Protein AF-A0A351G8I4-F1 (afdb_monomer)

Nearest PDB structures (foldseek):
  7aqh-assembly7_E  TM=7.205E-01  e=5.687E-02  Staphylococcus phage 2638A
  5udn-assembly2_A  TM=3.192E-01  e=1.970E-04  Streptococcus pyogenes MGAS5005
  5udm-assembly1_B  TM=2.626E-01  e=2.084E-04  Streptococcus pyogenes MGAS5005
  2kt8-assembly1_A  TM=5.978E-01  e=2.586E-01  Clostridium perfringens
  8h1i-assembly1_A  TM=2.448E-01  e=4.544E-02  Staphylococcus phage GRCS

Secondary structure (DSSP, 8-state):
-PPP-PPP--SSSTT--S-SS-HHHHHHHHHHHHHH------HHHHHHHTT--SS-PPPHHHHHHHHHHTT--EEEESS--HHHHHHHHHTT--EEEEEEHHHHHHTT---SS---SEEEEEEEEE-SSEEEEE-TT-STTTTTTEEEEHHHHHHHHH---B-TTS-BSS-TTEEEEESS--------SS-------EEEEE--TT-EEEESSSSSSSPEEEEE-TT-EEEE-EEEEETTEEEEEEETTEEEEEEETTEE-EEE--TT-TTS-S---EEEE--TT-EEEESSSSTTSPEEEEE-TT-EEE--EEEEETTEEEEEEETTEEEEEEETTEE-EEE--

Sequence (345 aa):
MPVLDIPYVSQLEDGARKYNNDCGAASGVMLVRAYKGDQTLTVDQYYKKTGQNTDQYLSASQVMNVLRDYDIPSTWRIGVTESDVRLLVDQKRPMIVLYNYKIIRENGISTEIPFSGFHFAVLVGIDDFFVYLNDPLWTNEKGKNLQIPLDTWMDAWTKFPVNNQGVPANPSRGAIIPEFPLDEVVVDEGQIYLKEAKRMRVIFPGGMNVRLGPGTEFSPVDSRNNGDVLMILETKADGADVWGCLGPNRWIAIQFNGNTYLVPDFPGGTNDPAIHEIYEVVGPDGLNVRSGSGISYPIVDALLTGQKIKVYATKQDAADVWGRIGIGQWIAIKFQGVELAKLSE

Structure (mmCIF, N/CA/C/O backbone):
data_AF-A0A351G8I4-F1
#
_entry.id   AF-A0A351G8I4-F1
#
loop_
_atom_site.group_PDB
_atom_site.id
_atom_site.type_symbol
_atom_site.label_atom_id
_atom_site.label_alt_id
_atom_site.label_comp_id
_atom_site.label_asym_id
_atom_site.label_entity_id
_atom_site.label_seq_id
_atom_site.pdbx_PDB_ins_code
_atom_site.Cartn_x
_atom_site.Cartn_y
_atom_site.Cartn_z
_atom_site.occupancy
_atom_site.B_iso_or_equiv
_atom_site.auth_seq_id
_atom_site.auth_comp_id
_atom_site.auth_asym_id
_atom_site.auth_atom_id
_atom_site.pdbx_PDB_model_num
ATOM 1 N N . MET A 1 1 ? -15.838 -15.555 -6.080 1.00 52.72 1 MET A N 1
ATOM 2 C CA . MET A 1 1 ? -14.603 -14.751 -6.198 1.00 52.72 1 MET A CA 1
ATOM 3 C C . MET A 1 1 ? -13.934 -14.723 -4.836 1.00 52.72 1 MET A C 1
ATOM 5 O O . MET A 1 1 ? -14.668 -14.794 -3.852 1.00 52.72 1 MET A O 1
ATOM 9 N N . PRO A 1 2 ? -12.596 -14.757 -4.744 1.00 64.75 2 PRO A N 1
ATOM 10 C CA . PRO A 1 2 ? -11.945 -14.948 -3.458 1.00 64.75 2 PRO A CA 1
ATOM 11 C C . PRO A 1 2 ? -12.082 -13.685 -2.603 1.00 64.75 2 PRO A C 1
ATOM 13 O O . PRO A 1 2 ? -11.643 -12.607 -2.987 1.00 64.75 2 PRO A O 1
ATOM 16 N N . VAL A 1 3 ? -12.696 -13.837 -1.433 1.00 84.94 3 VAL A N 1
ATOM 17 C CA . VAL A 1 3 ? -12.502 -12.914 -0.315 1.00 84.94 3 VAL A CA 1
ATOM 18 C C . VAL A 1 3 ? -11.231 -13.377 0.387 1.00 84.94 3 VAL A C 1
ATOM 20 O O . VAL A 1 3 ? -11.142 -14.536 0.792 1.00 84.94 3 VAL A O 1
ATOM 23 N N . LEU A 1 4 ? -10.228 -12.507 0.464 1.00 91.50 4 LEU A N 1
ATOM 24 C CA . LEU A 1 4 ? -8.942 -12.812 1.080 1.00 91.50 4 LEU A CA 1
ATOM 25 C C . LEU A 1 4 ? -9.122 -13.007 2.587 1.00 91.50 4 LEU A C 1
ATOM 27 O O . LEU A 1 4 ? -9.741 -12.176 3.254 1.00 91.50 4 LEU A O 1
ATOM 31 N N . ASP A 1 5 ? -8.569 -14.090 3.135 1.00 91.00 5 ASP A N 1
ATOM 32 C CA . ASP A 1 5 ? -8.614 -14.328 4.577 1.00 91.00 5 ASP A CA 1
ATOM 33 C C . ASP A 1 5 ? -7.556 -13.478 5.282 1.00 91.00 5 ASP A C 1
ATOM 35 O O . ASP A 1 5 ? -6.383 -13.835 5.385 1.00 91.00 5 ASP A O 1
ATOM 39 N N . ILE A 1 6 ? -7.984 -12.301 5.727 1.00 94.81 6 ILE A N 1
ATOM 40 C CA . ILE A 1 6 ? -7.167 -11.375 6.504 1.00 94.81 6 ILE A CA 1
ATOM 41 C C . ILE A 1 6 ? -7.582 -11.476 7.975 1.00 94.81 6 ILE A C 1
ATOM 43 O O . ILE A 1 6 ? -8.777 -11.325 8.270 1.00 94.81 6 ILE A O 1
ATOM 47 N N . PRO A 1 7 ? -6.631 -11.665 8.911 1.00 94.50 7 PRO A N 1
ATOM 48 C CA . PRO A 1 7 ? -6.908 -11.587 10.340 1.00 94.50 7 PRO A CA 1
ATOM 49 C C . PRO A 1 7 ? -7.571 -10.256 10.693 1.00 94.50 7 PRO A C 1
ATOM 51 O O . PRO A 1 7 ? -7.054 -9.185 10.369 1.00 94.50 7 PRO A O 1
ATOM 54 N N . TYR A 1 8 ? -8.724 -10.324 11.352 1.00 96.69 8 TYR A N 1
ATOM 55 C CA . TYR A 1 8 ? -9.469 -9.133 11.732 1.00 96.69 8 TYR A CA 1
ATOM 56 C C . TYR A 1 8 ? -8.887 -8.501 13.000 1.00 96.69 8 TYR A C 1
ATOM 58 O O . TYR A 1 8 ? -8.449 -9.193 13.920 1.00 96.69 8 TYR A O 1
ATOM 66 N N . VAL A 1 9 ? -8.882 -7.168 13.046 1.00 96.56 9 VAL A N 1
ATOM 67 C CA . VAL A 1 9 ? -8.437 -6.375 14.196 1.00 96.56 9 VAL A CA 1
ATOM 68 C C . V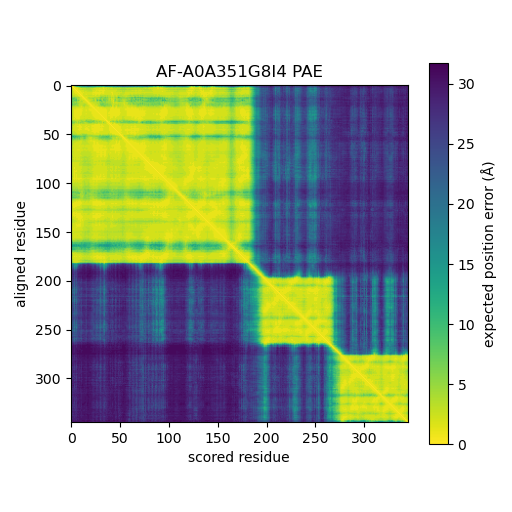AL A 1 9 ? -9.415 -5.220 14.398 1.00 96.56 9 VAL A C 1
ATOM 70 O O . VAL A 1 9 ? -9.542 -4.360 13.530 1.00 96.56 9 VAL A O 1
ATOM 73 N N . SER A 1 10 ? -10.083 -5.170 15.549 1.00 95.62 10 SER A N 1
ATOM 74 C CA . SER A 1 10 ? -10.893 -4.010 15.926 1.00 95.62 10 SER A CA 1
ATOM 75 C C . SER A 1 10 ? -10.018 -2.884 16.473 1.00 95.62 10 SER A C 1
ATOM 77 O O . SER A 1 10 ? -9.073 -3.140 17.220 1.00 95.62 10 SER A O 1
ATOM 79 N N . GLN A 1 11 ? -10.374 -1.634 16.172 1.00 92.12 11 GLN A N 1
ATOM 80 C CA . GLN A 1 11 ? -9.831 -0.466 16.874 1.00 92.12 11 GLN A CA 1
ATOM 81 C C . GLN A 1 11 ? -10.612 -0.112 18.157 1.00 92.12 11 GLN A C 1
ATOM 83 O O . GLN A 1 11 ? -10.307 0.866 18.822 1.00 92.12 11 GLN A O 1
ATOM 88 N N . LEU A 1 12 ? -11.660 -0.869 18.498 1.00 90.69 12 LEU A N 1
ATOM 89 C CA . LEU A 1 12 ? -12.531 -0.605 19.652 1.00 90.69 12 LEU A CA 1
ATOM 90 C C . LEU A 1 12 ? -12.282 -1.574 20.823 1.00 90.69 12 LEU A C 1
ATOM 92 O O . LEU A 1 12 ? -12.975 -1.522 21.841 1.00 90.69 12 LEU A O 1
ATOM 96 N N . GLU A 1 13 ? -11.314 -2.479 20.682 1.00 90.31 13 GLU A N 1
ATOM 97 C CA . GLU A 1 13 ? -11.095 -3.603 21.595 1.00 90.31 13 GLU A CA 1
ATOM 98 C C . GLU A 1 13 ? -9.740 -3.540 22.315 1.00 90.31 13 GLU A C 1
ATOM 100 O O . GLU A 1 13 ? -9.000 -2.553 22.259 1.00 90.31 13 GLU A O 1
ATOM 105 N N . ASP A 1 14 ? -9.437 -4.587 23.086 1.00 86.00 14 ASP A N 1
ATOM 106 C CA . ASP A 1 14 ? -8.177 -4.697 23.811 1.00 86.00 14 ASP A CA 1
ATOM 107 C C . ASP A 1 14 ? -6.974 -4.631 22.857 1.00 86.00 14 ASP A C 1
ATOM 109 O O . ASP A 1 14 ? -6.898 -5.333 21.851 1.00 86.00 14 ASP A O 1
ATOM 113 N N . GLY A 1 15 ? -6.017 -3.760 23.190 1.00 84.12 15 GLY A N 1
ATOM 114 C CA . GLY A 1 15 ? -4.870 -3.442 22.337 1.00 84.12 15 GLY A CA 1
ATOM 115 C C . GLY A 1 15 ? -5.050 -2.216 21.433 1.00 84.12 15 GLY A C 1
ATOM 116 O O . GLY A 1 15 ? -4.093 -1.888 20.728 1.00 84.12 15 GLY A O 1
ATOM 117 N N . ALA A 1 16 ? -6.211 -1.548 21.478 1.00 88.75 16 ALA A N 1
ATOM 118 C CA . ALA A 1 16 ? -6.545 -0.321 20.740 1.00 88.75 16 ALA A CA 1
ATOM 119 C C . ALA A 1 16 ? -7.216 0.753 21.628 1.00 88.75 16 ALA A C 1
ATOM 121 O O . ALA A 1 16 ? -8.077 1.506 21.191 1.00 88.75 16 ALA A O 1
ATOM 122 N N . ARG A 1 17 ? -6.905 0.797 22.932 1.00 88.19 17 ARG A N 1
ATOM 123 C CA . ARG A 1 17 ? -7.626 1.670 23.889 1.00 88.19 17 ARG A CA 1
ATOM 124 C C . ARG A 1 17 ? -6.933 3.002 24.153 1.00 88.19 17 ARG A C 1
ATOM 126 O O . ARG A 1 17 ? -7.427 3.794 24.957 1.00 88.19 17 ARG A O 1
ATOM 133 N N . LYS A 1 18 ? -5.762 3.242 23.558 1.00 86.06 18 LYS A N 1
ATOM 134 C CA . LYS A 1 18 ? -4.945 4.419 23.875 1.00 86.06 18 LYS A CA 1
ATOM 135 C C . LYS A 1 18 ? -5.235 5.622 22.975 1.00 86.06 18 LYS A C 1
ATOM 137 O O . LYS A 1 18 ? -4.984 6.749 23.404 1.00 86.06 18 LYS A O 1
ATOM 142 N N . TYR A 1 19 ? -5.738 5.399 21.765 1.00 87.81 19 TYR A N 1
ATOM 143 C CA . TYR A 1 19 ? -5.968 6.431 20.751 1.00 87.81 19 TYR A CA 1
ATOM 144 C C . TYR A 1 19 ? -7.346 6.232 20.107 1.00 87.81 19 TYR A C 1
ATOM 146 O O . TYR A 1 19 ? -7.815 5.107 20.034 1.00 87.81 19 TYR A O 1
ATOM 154 N N . ASN A 1 20 ? -7.997 7.308 19.651 1.00 84.75 20 ASN A N 1
ATOM 155 C CA . ASN A 1 20 ? -9.295 7.220 18.966 1.00 84.75 20 ASN A CA 1
ATOM 156 C C . ASN A 1 20 ? -9.168 7.322 17.434 1.00 84.75 20 ASN A C 1
ATOM 158 O O . ASN A 1 20 ? -10.078 6.926 16.710 1.00 84.75 20 ASN A O 1
ATOM 162 N N . ASN A 1 21 ? -8.067 7.886 16.920 1.00 86.06 21 ASN A N 1
ATOM 163 C CA . ASN A 1 21 ? -7.845 8.111 15.484 1.00 86.06 21 ASN A CA 1
ATOM 164 C C . ASN A 1 21 ? -6.911 7.061 14.854 1.00 86.06 21 ASN A C 1
ATOM 166 O O . ASN A 1 21 ? -6.003 7.379 14.084 1.00 86.06 21 ASN A O 1
ATOM 170 N N . ASP A 1 22 ? -7.124 5.794 15.190 1.00 90.25 22 ASP A N 1
ATOM 171 C CA . ASP A 1 22 ? -6.207 4.680 14.950 1.00 90.25 22 ASP A CA 1
ATOM 172 C C . ASP A 1 22 ? -6.698 3.668 13.898 1.00 90.25 22 ASP A C 1
ATOM 174 O O . ASP A 1 22 ? -6.089 2.613 13.723 1.00 90.25 22 ASP A O 1
ATOM 178 N N . CYS A 1 23 ? -7.718 4.010 13.104 1.00 94.19 23 CYS A N 1
ATOM 179 C CA . CYS A 1 23 ? -8.224 3.161 12.014 1.00 94.19 23 CYS A CA 1
ATOM 180 C C . CYS A 1 23 ? -7.132 2.723 11.021 1.00 94.19 23 CYS A C 1
ATOM 182 O O . CYS A 1 23 ? -7.094 1.571 10.578 1.00 94.19 23 CYS A O 1
ATOM 184 N N . GLY A 1 24 ? -6.198 3.629 10.707 1.00 95.12 24 GLY A N 1
ATOM 185 C CA . GLY A 1 24 ? -5.031 3.334 9.875 1.00 95.12 24 GLY A CA 1
ATOM 186 C C . GLY A 1 24 ? -4.046 2.375 10.550 1.00 95.12 24 GLY A C 1
ATOM 187 O O . GLY A 1 24 ? -3.464 1.529 9.874 1.00 95.12 24 GLY A O 1
ATOM 188 N N . ALA A 1 25 ? -3.898 2.452 11.877 1.00 97.44 25 ALA A N 1
ATOM 189 C CA . ALA A 1 25 ? -3.064 1.528 12.638 1.00 97.44 25 ALA A CA 1
ATOM 190 C C . ALA A 1 25 ? -3.712 0.142 12.709 1.00 97.44 25 ALA A C 1
ATOM 192 O O . ALA A 1 25 ? -3.039 -0.842 12.425 1.00 97.44 25 ALA A O 1
ATOM 193 N N . ALA A 1 26 ? -5.014 0.054 12.994 1.00 98.06 26 ALA A N 1
ATOM 194 C CA . ALA A 1 26 ? -5.739 -1.215 13.007 1.00 98.06 26 ALA A CA 1
ATOM 195 C C . ALA A 1 26 ? -5.685 -1.911 11.638 1.00 98.06 26 ALA A C 1
ATOM 197 O O . ALA A 1 26 ? -5.323 -3.084 11.557 1.00 98.06 26 ALA A O 1
ATOM 198 N N . SER A 1 27 ? -5.922 -1.163 10.554 1.00 98.56 27 SER A N 1
ATOM 199 C CA . SER A 1 27 ? -5.773 -1.667 9.180 1.00 98.56 27 SER A CA 1
ATOM 200 C C . SER A 1 27 ? -4.339 -2.130 8.881 1.00 98.56 27 SER A C 1
ATOM 202 O O . SER A 1 27 ? -4.131 -3.164 8.248 1.00 98.56 27 SER A O 1
ATOM 204 N N . GLY A 1 28 ? -3.334 -1.397 9.370 1.00 98.12 28 GLY A N 1
ATOM 205 C CA . GLY A 1 28 ? -1.928 -1.782 9.262 1.00 98.12 28 GLY A CA 1
ATOM 206 C C . GLY A 1 28 ? -1.597 -3.075 10.012 1.00 98.12 28 GLY A C 1
ATOM 207 O O . GLY A 1 28 ? -0.915 -3.938 9.465 1.00 98.12 28 GLY A O 1
ATOM 208 N N . VAL A 1 29 ? -2.122 -3.252 11.229 1.00 98.31 29 VAL A N 1
ATOM 209 C CA . VAL A 1 29 ? -1.965 -4.486 12.019 1.00 98.31 29 VAL A CA 1
ATOM 210 C C . VAL A 1 29 ? -2.600 -5.680 11.310 1.00 98.31 29 VAL A C 1
ATOM 212 O O . VAL A 1 29 ? -1.984 -6.744 11.285 1.00 98.31 29 VAL A O 1
ATOM 215 N N . MET A 1 30 ? -3.780 -5.521 10.696 1.00 98.38 30 MET A N 1
ATOM 216 C CA . MET A 1 30 ? -4.400 -6.592 9.902 1.00 98.38 30 MET A CA 1
ATOM 217 C C . MET A 1 30 ? -3.460 -7.075 8.789 1.00 98.38 30 MET A C 1
ATOM 219 O O . MET A 1 30 ? -3.276 -8.280 8.621 1.00 98.38 30 MET A O 1
ATOM 223 N N . LEU A 1 31 ? -2.812 -6.150 8.067 1.00 97.44 31 LEU A N 1
ATOM 224 C CA . LEU A 1 31 ? -1.839 -6.517 7.037 1.00 97.44 31 LEU A CA 1
ATOM 225 C C . LEU A 1 31 ? -0.579 -7.160 7.623 1.00 97.44 31 LEU A C 1
ATOM 227 O O . LEU A 1 31 ? -0.145 -8.186 7.113 1.00 97.44 31 LEU A O 1
ATOM 231 N N . VAL A 1 32 ? -0.011 -6.630 8.710 1.00 95.69 32 VAL A N 1
ATOM 232 C CA . VAL A 1 32 ? 1.155 -7.258 9.362 1.00 95.69 32 VAL A CA 1
ATOM 233 C C . VAL A 1 32 ? 0.840 -8.691 9.795 1.00 95.69 32 VAL A C 1
ATOM 235 O O . VAL A 1 32 ? 1.619 -9.601 9.520 1.00 95.69 32 VAL A O 1
ATOM 238 N N . ARG A 1 33 ? -0.331 -8.920 10.398 1.00 94.69 33 ARG A N 1
ATOM 239 C CA . ARG A 1 33 ? -0.795 -10.259 10.785 1.00 94.69 33 ARG A CA 1
ATOM 240 C C . ARG A 1 33 ? -0.954 -11.181 9.583 1.00 94.69 33 ARG A C 1
ATOM 242 O O . ARG A 1 33 ? -0.538 -12.332 9.661 1.00 94.69 33 ARG A O 1
ATOM 249 N N . ALA A 1 34 ? -1.522 -10.683 8.487 1.00 93.50 34 ALA A N 1
ATOM 250 C CA . ALA A 1 34 ? -1.722 -11.466 7.272 1.00 93.50 34 ALA A CA 1
ATOM 251 C C . ALA A 1 34 ? -0.396 -11.861 6.600 1.00 93.50 34 ALA A C 1
ATOM 253 O O . ALA A 1 34 ? -0.228 -13.007 6.204 1.00 93.50 34 ALA A O 1
ATOM 254 N N . TYR A 1 35 ? 0.553 -10.928 6.496 1.00 86.75 35 TYR A N 1
ATOM 255 C CA . TYR A 1 35 ? 1.812 -11.143 5.777 1.00 86.75 35 TYR A CA 1
ATOM 256 C C . TYR A 1 35 ? 2.907 -11.803 6.615 1.00 86.75 35 TYR A C 1
ATOM 258 O O . TYR A 1 35 ? 3.768 -12.478 6.060 1.00 86.75 35 TYR A O 1
ATOM 266 N N . LYS A 1 36 ? 2.935 -11.570 7.932 1.00 86.19 36 LYS A N 1
ATOM 267 C CA . LYS A 1 36 ? 4.027 -12.027 8.812 1.00 86.19 36 LYS A CA 1
ATOM 268 C C . LYS A 1 36 ? 3.595 -13.044 9.857 1.00 86.19 36 LYS A C 1
ATOM 270 O O . LYS A 1 36 ? 4.444 -13.561 10.575 1.00 86.19 36 LYS A O 1
ATOM 275 N N . GLY A 1 37 ? 2.296 -13.308 9.986 1.00 84.94 37 GLY A N 1
ATOM 276 C CA . GLY A 1 37 ? 1.769 -14.185 11.031 1.00 84.94 37 GLY A CA 1
ATOM 277 C C . GLY A 1 37 ? 1.946 -13.639 12.455 1.00 84.94 37 GLY A C 1
ATOM 278 O O . GLY A 1 37 ? 1.692 -14.369 13.411 1.00 84.94 37 GLY A O 1
ATOM 279 N N . ASP A 1 38 ? 2.365 -12.378 12.629 1.00 83.19 38 ASP A N 1
ATOM 280 C CA . ASP A 1 38 ? 2.591 -11.764 13.945 1.00 83.19 38 ASP A CA 1
ATOM 281 C C . ASP A 1 38 ? 1.264 -11.394 14.615 1.00 83.19 38 ASP A C 1
ATOM 283 O O . ASP A 1 38 ? 0.745 -10.290 14.456 1.00 83.19 38 ASP A O 1
ATOM 287 N N . GLN A 1 39 ? 0.730 -12.321 15.407 1.00 85.50 39 GLN A N 1
ATOM 288 C CA . GLN A 1 39 ? -0.507 -12.128 16.169 1.00 85.50 39 GLN A CA 1
ATOM 289 C C . GLN A 1 39 ? -0.335 -11.246 17.417 1.00 85.50 39 GLN A C 1
ATOM 291 O O . GLN A 1 39 ? -1.319 -10.937 18.088 1.00 85.50 39 GLN A O 1
ATOM 296 N N . THR A 1 40 ? 0.893 -10.845 17.756 1.00 89.38 40 THR A N 1
ATOM 297 C CA . THR A 1 40 ? 1.191 -10.149 19.018 1.00 89.38 40 THR A CA 1
ATOM 298 C C . THR A 1 40 ? 1.138 -8.634 18.895 1.00 89.38 40 THR A C 1
ATOM 300 O O . THR A 1 40 ? 0.848 -7.954 19.882 1.00 89.38 40 THR A O 1
ATOM 303 N N . LEU A 1 41 ? 1.372 -8.100 17.693 1.00 93.75 41 LEU A N 1
ATOM 304 C CA . LEU A 1 41 ? 1.326 -6.666 17.448 1.00 93.75 41 LEU A CA 1
ATOM 305 C C . LEU A 1 41 ? -0.078 -6.110 17.720 1.00 93.75 41 LEU A C 1
ATOM 307 O O . LEU A 1 41 ? -1.070 -6.563 17.135 1.00 93.75 41 LEU A O 1
ATOM 311 N N . THR A 1 42 ? -0.157 -5.110 18.600 1.00 96.50 42 THR A N 1
ATOM 312 C CA . THR A 1 42 ? -1.406 -4.402 18.916 1.00 96.50 42 THR A CA 1
ATOM 313 C C . THR A 1 42 ? -1.545 -3.099 18.128 1.00 96.50 42 THR A C 1
ATOM 315 O O . THR A 1 42 ? -0.564 -2.555 17.613 1.00 96.50 42 THR A O 1
ATOM 318 N N . VAL A 1 43 ? -2.765 -2.558 18.071 1.00 96.88 43 VAL A N 1
ATOM 319 C CA . VAL A 1 43 ? -3.055 -1.275 17.413 1.00 96.88 43 VAL A CA 1
ATOM 320 C C . VAL A 1 43 ? -2.307 -0.128 18.093 1.00 96.88 43 VAL A C 1
ATOM 322 O O . VAL A 1 43 ? -1.637 0.646 17.416 1.00 96.88 43 VAL A O 1
ATOM 325 N N . ASP A 1 44 ? -2.302 -0.076 19.427 1.00 95.56 44 ASP A N 1
ATOM 326 C CA . ASP A 1 44 ? -1.583 0.942 20.204 1.00 95.56 44 ASP A CA 1
ATOM 327 C C . ASP A 1 44 ? -0.063 0.909 19.948 1.00 95.56 44 ASP A C 1
ATOM 329 O O . ASP A 1 44 ? 0.603 1.951 19.899 1.00 95.56 44 ASP A O 1
ATOM 333 N N . GLN A 1 45 ? 0.508 -0.291 19.789 1.00 95.38 45 GLN A N 1
ATOM 334 C CA . GLN A 1 45 ? 1.926 -0.477 19.477 1.00 95.38 45 GLN A CA 1
ATOM 335 C C . GLN A 1 45 ? 2.246 -0.030 18.052 1.00 95.38 45 GLN A C 1
ATOM 337 O O . GLN A 1 45 ? 3.236 0.677 17.846 1.00 95.38 45 GLN A O 1
ATOM 342 N N . TYR A 1 46 ? 1.406 -0.405 17.085 1.00 97.31 46 TYR A N 1
ATOM 343 C CA . TYR A 1 46 ? 1.525 0.051 15.705 1.00 97.31 46 TYR A CA 1
ATOM 344 C C . TYR A 1 46 ? 1.422 1.576 15.628 1.00 97.31 46 TYR A C 1
ATOM 346 O O . TYR A 1 46 ? 2.296 2.227 15.060 1.00 97.31 46 TYR A O 1
ATOM 354 N N . TYR A 1 47 ? 0.409 2.167 16.268 1.00 96.69 47 TYR A N 1
ATOM 355 C CA . TYR A 1 47 ? 0.200 3.611 16.305 1.00 96.69 47 TYR A CA 1
ATOM 356 C C . TYR A 1 47 ? 1.430 4.327 16.868 1.00 96.69 47 TYR A C 1
ATOM 358 O O . TYR A 1 47 ? 1.927 5.270 16.262 1.00 96.69 47 TYR A O 1
ATOM 366 N N . LYS A 1 48 ? 2.011 3.842 17.973 1.00 94.31 48 LYS A N 1
ATOM 367 C CA . LYS A 1 48 ? 3.244 4.418 18.534 1.00 94.31 48 LYS A CA 1
ATOM 368 C C . LYS A 1 48 ? 4.425 4.373 17.549 1.00 94.31 48 LYS A C 1
ATOM 370 O O . LYS A 1 48 ? 5.207 5.322 17.508 1.00 94.31 48 LYS A O 1
ATOM 375 N N . LYS A 1 49 ? 4.561 3.305 16.751 1.00 94.44 49 LYS A N 1
ATOM 376 C CA . LYS A 1 49 ? 5.625 3.162 15.734 1.00 94.44 49 LYS A CA 1
ATOM 377 C C . LYS A 1 49 ? 5.510 4.183 14.597 1.00 94.44 49 LYS A C 1
ATOM 379 O O . LYS A 1 49 ? 6.512 4.473 13.959 1.00 94.44 49 LYS A O 1
ATOM 384 N N . THR A 1 50 ? 4.344 4.800 14.392 1.00 91.69 50 THR A N 1
ATOM 385 C CA . THR A 1 50 ? 4.172 5.871 13.389 1.00 91.69 50 THR A CA 1
ATOM 386 C C . THR A 1 50 ? 4.904 7.173 13.741 1.00 91.69 50 THR A C 1
ATOM 388 O O . THR A 1 50 ? 4.956 8.092 12.922 1.00 91.69 50 THR A O 1
ATOM 391 N N . GLY A 1 51 ? 5.424 7.289 14.971 1.00 89.00 51 GLY A N 1
ATOM 392 C CA . GLY A 1 51 ? 6.039 8.508 15.500 1.00 89.00 51 GLY A CA 1
ATOM 393 C C . GLY A 1 51 ? 5.037 9.545 16.019 1.00 89.00 51 GLY A C 1
ATOM 394 O O . GLY A 1 51 ? 5.448 10.611 16.478 1.00 89.00 51 GLY A O 1
ATOM 395 N N . GLN A 1 52 ? 3.731 9.255 15.976 1.00 85.88 52 GLN A N 1
ATOM 396 C CA . GLN A 1 52 ? 2.694 10.144 16.495 1.00 85.88 52 GLN A CA 1
ATOM 397 C C . GLN A 1 52 ? 2.603 10.051 18.026 1.00 85.88 52 GLN A C 1
ATOM 399 O O . GLN A 1 52 ? 2.429 8.977 18.602 1.00 85.88 52 GLN A O 1
ATOM 404 N N . ASN A 1 53 ? 2.718 11.199 18.700 1.00 78.94 53 ASN A N 1
ATOM 405 C CA . ASN A 1 53 ? 2.745 11.277 20.169 1.00 78.94 53 ASN A CA 1
ATOM 406 C C . ASN A 1 53 ? 1.408 11.716 20.785 1.00 78.94 53 ASN A C 1
ATOM 408 O O . ASN A 1 53 ? 1.239 11.656 22.002 1.00 78.94 53 ASN A O 1
ATOM 412 N N . THR A 1 54 ? 0.462 12.152 19.956 1.00 86.75 54 THR A N 1
ATOM 413 C CA . THR A 1 54 ? -0.878 12.607 20.342 1.00 86.75 54 THR A CA 1
ATOM 414 C C . THR A 1 54 ? -1.940 11.871 19.530 1.00 86.75 54 THR A C 1
ATOM 416 O O . THR A 1 54 ? -1.630 11.241 18.520 1.00 86.75 54 THR A O 1
ATOM 419 N N . ASP A 1 55 ? -3.189 11.922 19.989 1.00 88.69 55 ASP A N 1
ATOM 420 C CA . ASP A 1 55 ? -4.333 11.325 19.296 1.00 88.69 55 ASP A CA 1
ATOM 421 C C . ASP A 1 55 ? -4.718 12.183 18.076 1.00 88.69 55 ASP A C 1
ATOM 423 O O . ASP A 1 55 ? -5.327 13.245 18.207 1.00 88.69 55 ASP A O 1
ATOM 427 N N . GLN A 1 56 ? -4.271 11.764 16.895 1.00 89.31 56 GLN A N 1
ATOM 428 C CA . GLN A 1 56 ? -4.369 12.476 15.624 1.00 89.31 56 GLN A CA 1
ATOM 429 C C . GLN A 1 56 ? -4.542 11.470 14.484 1.00 89.31 56 GLN A C 1
ATOM 431 O O . GLN A 1 56 ? -4.053 10.348 14.550 1.00 89.31 56 GLN A O 1
ATOM 436 N N . TYR A 1 57 ? -5.200 11.884 13.404 1.00 87.88 57 TYR A N 1
ATOM 437 C CA . TYR A 1 57 ? -5.322 11.037 12.220 1.00 87.88 57 TYR A CA 1
ATOM 438 C C . TYR A 1 57 ? -3.953 10.692 11.628 1.00 87.88 57 TYR A C 1
ATOM 440 O O . TYR A 1 57 ? -3.121 11.575 11.403 1.00 87.88 57 TYR A O 1
ATOM 448 N N . LEU A 1 58 ? -3.766 9.411 11.316 1.00 90.81 58 LEU A N 1
ATOM 449 C CA . LEU A 1 58 ? -2.594 8.928 10.597 1.00 90.81 58 LEU A CA 1
ATOM 450 C C . LEU A 1 58 ? -2.699 9.265 9.107 1.00 90.81 58 LEU A C 1
ATOM 452 O O . LEU A 1 58 ? -3.716 9.014 8.461 1.00 90.81 58 LEU A O 1
ATOM 456 N N . SER A 1 59 ? -1.612 9.774 8.535 1.00 90.00 59 SER A N 1
ATOM 457 C CA . SER A 1 59 ? -1.451 9.872 7.083 1.00 90.00 59 SER A CA 1
ATOM 458 C C . SER A 1 59 ? -1.129 8.509 6.459 1.00 90.00 59 SER A C 1
ATOM 460 O O . SER A 1 59 ? -0.559 7.627 7.107 1.00 90.00 59 SER A O 1
ATOM 462 N N . ALA A 1 60 ? -1.399 8.357 5.158 1.00 86.38 60 ALA A N 1
ATOM 463 C CA . ALA A 1 60 ? -1.028 7.149 4.420 1.00 86.38 60 ALA A CA 1
ATOM 464 C C . ALA A 1 60 ? 0.479 6.843 4.516 1.00 86.38 60 ALA A C 1
ATOM 466 O O . ALA A 1 60 ? 0.868 5.692 4.691 1.00 86.38 60 ALA A O 1
ATOM 467 N N . SER A 1 61 ? 1.333 7.872 4.471 1.00 85.44 61 SER A N 1
ATOM 468 C CA . SER A 1 61 ? 2.786 7.716 4.610 1.00 85.44 61 SER A CA 1
ATOM 469 C C . SER A 1 61 ? 3.192 7.160 5.974 1.00 85.44 61 SER A C 1
ATOM 471 O O . SER A 1 61 ? 4.085 6.323 6.042 1.00 85.44 61 SER A O 1
ATOM 473 N N . GLN A 1 62 ? 2.533 7.583 7.055 1.00 91.50 62 GLN A N 1
ATOM 474 C CA . GLN A 1 62 ? 2.810 7.068 8.399 1.00 91.50 62 GLN A CA 1
ATOM 475 C C . GLN A 1 62 ? 2.443 5.590 8.532 1.00 91.50 62 GLN A C 1
ATOM 477 O O . GLN A 1 62 ? 3.230 4.823 9.081 1.00 91.50 62 GLN A O 1
ATOM 482 N N . VAL A 1 63 ? 1.300 5.179 7.977 1.00 96.38 63 VAL A N 1
ATOM 483 C CA . VAL A 1 63 ? 0.910 3.761 7.916 1.00 96.38 63 VAL A CA 1
ATOM 484 C C . VAL A 1 63 ? 1.923 2.968 7.077 1.00 96.38 63 VAL A C 1
ATOM 486 O O . VAL A 1 63 ? 2.477 1.976 7.540 1.00 96.38 63 VAL A O 1
ATOM 489 N N . MET A 1 64 ? 2.262 3.439 5.872 1.00 95.25 64 MET A N 1
ATOM 490 C CA . MET A 1 64 ? 3.230 2.760 4.997 1.00 95.25 64 MET A CA 1
ATOM 491 C C . MET A 1 64 ? 4.629 2.634 5.604 1.00 95.25 64 MET A C 1
ATOM 493 O O . MET A 1 64 ? 5.304 1.639 5.357 1.00 95.25 64 MET A O 1
ATOM 497 N N . ASN A 1 65 ? 5.081 3.618 6.384 1.00 82.62 65 ASN A N 1
ATOM 498 C CA . ASN A 1 65 ? 6.385 3.552 7.040 1.00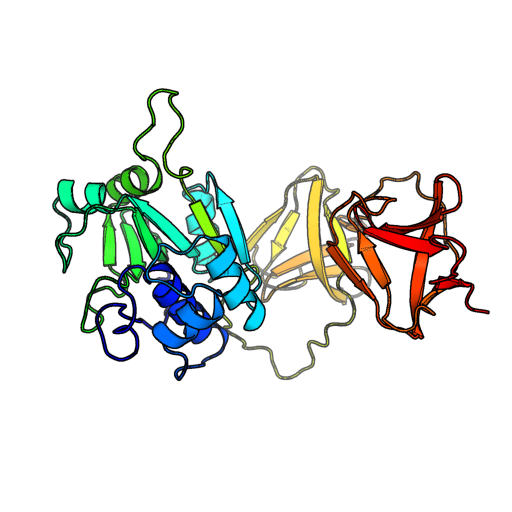 82.62 65 ASN A CA 1
ATOM 499 C C . ASN A 1 65 ? 6.443 2.405 8.052 1.00 82.62 65 ASN A C 1
ATOM 501 O O . ASN A 1 65 ? 7.397 1.637 8.019 1.00 82.62 65 ASN A O 1
ATOM 505 N N . VAL A 1 66 ? 5.400 2.228 8.870 1.00 90.44 66 VAL A N 1
ATOM 506 C CA . VAL A 1 66 ? 5.351 1.093 9.801 1.00 90.44 66 VAL A CA 1
ATOM 507 C C . VAL A 1 66 ? 5.216 -0.228 9.039 1.00 90.44 66 VAL A C 1
ATOM 509 O O . VAL A 1 66 ? 5.898 -1.178 9.389 1.00 90.44 66 VAL A O 1
ATOM 512 N N . LEU A 1 67 ? 4.420 -0.311 7.963 1.00 85.25 67 LEU A N 1
ATOM 513 C CA . LEU A 1 67 ? 4.379 -1.522 7.118 1.00 85.25 67 LEU A CA 1
ATOM 514 C C . LEU A 1 67 ? 5.757 -1.886 6.542 1.00 85.25 67 LEU A C 1
ATOM 516 O O . LEU A 1 67 ? 6.110 -3.064 6.492 1.00 85.25 67 LEU A O 1
ATOM 520 N N . ARG A 1 68 ? 6.552 -0.887 6.140 1.00 79.56 68 ARG A N 1
ATOM 521 C CA . ARG A 1 68 ? 7.916 -1.094 5.637 1.00 79.56 68 ARG A CA 1
ATOM 522 C C . ARG A 1 68 ? 8.842 -1.686 6.701 1.00 79.56 68 ARG A C 1
ATOM 524 O O . ARG A 1 68 ? 9.622 -2.563 6.357 1.00 79.56 68 ARG A O 1
ATOM 531 N N . ASP A 1 69 ? 8.721 -1.270 7.963 1.00 80.31 69 ASP A N 1
ATOM 532 C CA . ASP A 1 69 ? 9.496 -1.844 9.080 1.00 80.31 69 ASP A CA 1
ATOM 533 C C . ASP A 1 69 ? 9.191 -3.334 9.312 1.00 80.31 69 ASP A C 1
ATOM 535 O O . ASP A 1 69 ? 9.975 -4.042 9.940 1.00 80.31 69 ASP A O 1
ATOM 539 N N . TYR A 1 70 ? 8.046 -3.806 8.814 1.00 82.44 70 TYR A N 1
ATOM 540 C CA . TYR A 1 70 ? 7.651 -5.211 8.800 1.00 82.44 70 TYR A CA 1
ATOM 541 C C . TYR A 1 70 ? 7.871 -5.854 7.428 1.00 82.44 70 TYR A C 1
ATOM 543 O O . TYR A 1 70 ? 7.184 -6.814 7.121 1.00 82.44 70 TYR A O 1
ATOM 551 N N . ASP A 1 71 ? 8.766 -5.352 6.574 1.00 77.31 71 ASP A N 1
ATOM 552 C CA . ASP A 1 71 ? 9.029 -5.897 5.233 1.00 77.31 71 ASP A CA 1
ATOM 553 C C . ASP A 1 71 ? 7.759 -6.063 4.376 1.00 77.31 71 ASP A C 1
ATOM 555 O O . ASP A 1 71 ? 7.612 -7.054 3.658 1.00 77.31 71 ASP A O 1
ATOM 559 N N . ILE A 1 72 ? 6.818 -5.114 4.469 1.00 81.44 72 ILE A N 1
ATOM 560 C CA . ILE A 1 72 ? 5.633 -5.006 3.599 1.00 81.44 72 ILE A CA 1
ATOM 561 C C . ILE A 1 72 ? 5.692 -3.647 2.873 1.00 81.44 72 ILE A C 1
ATOM 563 O O . ILE A 1 72 ? 4.871 -2.754 3.127 1.00 81.44 72 ILE A O 1
ATOM 567 N N . PRO A 1 73 ? 6.688 -3.421 1.989 1.00 74.06 73 PRO A N 1
ATOM 568 C CA . PRO A 1 73 ? 6.702 -2.264 1.106 1.00 74.06 73 PRO A CA 1
ATOM 569 C C . PRO A 1 73 ? 5.353 -2.109 0.408 1.00 74.06 73 PRO A C 1
ATOM 571 O O . PRO A 1 73 ? 4.752 -3.063 -0.091 1.00 74.06 73 PRO A O 1
ATOM 574 N N . SER A 1 74 ? 4.859 -0.879 0.442 1.00 80.94 74 SER A N 1
ATOM 575 C CA . SER A 1 74 ? 3.532 -0.522 -0.026 1.00 80.94 74 SER A CA 1
ATOM 576 C C . SER A 1 74 ? 3.585 0.829 -0.726 1.00 80.94 74 SER A C 1
ATOM 578 O O . SER A 1 74 ? 4.370 1.703 -0.353 1.00 80.94 74 SER A O 1
ATOM 580 N N . THR A 1 75 ? 2.718 1.013 -1.717 1.00 79.75 75 THR A N 1
ATOM 581 C CA . THR A 1 75 ? 2.588 2.269 -2.463 1.00 79.75 75 THR A CA 1
ATOM 582 C C . THR A 1 75 ? 1.231 2.913 -2.201 1.00 79.75 75 THR A C 1
ATOM 584 O O . THR A 1 75 ? 0.205 2.234 -2.207 1.00 79.75 75 THR A O 1
ATOM 587 N N . TRP A 1 76 ? 1.214 4.238 -2.040 1.00 91.94 76 TRP A N 1
ATOM 588 C CA . TRP A 1 76 ? -0.012 5.033 -2.063 1.00 91.94 76 TRP A CA 1
ATOM 589 C C . TRP A 1 76 ? -0.400 5.349 -3.508 1.00 91.94 76 TRP A C 1
ATOM 591 O O . TRP A 1 76 ? 0.323 6.064 -4.206 1.00 91.94 76 TRP A O 1
ATOM 601 N N . ARG A 1 77 ? -1.540 4.827 -3.962 1.00 83.38 77 ARG A N 1
ATOM 602 C CA . ARG A 1 77 ? -2.129 5.151 -5.268 1.00 83.38 77 ARG A CA 1
ATOM 603 C C . ARG A 1 77 ? -3.414 5.946 -5.074 1.00 83.38 77 ARG A C 1
ATOM 605 O O . ARG A 1 77 ? -4.188 5.675 -4.163 1.00 83.38 77 ARG A O 1
ATOM 612 N N . ILE A 1 78 ? -3.635 6.909 -5.962 1.00 86.50 78 ILE A N 1
ATOM 613 C CA . ILE A 1 78 ? -4.880 7.676 -6.085 1.00 86.50 78 ILE A CA 1
ATOM 614 C C . ILE A 1 78 ? -5.531 7.352 -7.429 1.00 86.50 78 ILE A C 1
ATOM 616 O O . ILE A 1 78 ? -4.839 6.937 -8.361 1.00 86.50 78 ILE A O 1
ATOM 620 N N . GLY A 1 79 ? -6.844 7.549 -7.544 1.00 81.25 79 GLY A N 1
ATOM 621 C CA . GLY A 1 79 ? -7.562 7.251 -8.786 1.00 81.25 79 GLY A CA 1
ATOM 622 C C . GLY A 1 79 ? -7.601 5.760 -9.137 1.00 81.25 79 GLY A C 1
ATOM 623 O O . GLY A 1 79 ? -7.768 5.426 -10.307 1.00 81.25 79 GLY A O 1
ATOM 624 N N . VAL A 1 80 ? -7.443 4.873 -8.149 1.00 82.75 80 VAL A N 1
ATOM 625 C CA . VAL A 1 80 ? -7.516 3.419 -8.348 1.00 82.75 80 VAL A CA 1
ATOM 626 C C . VAL A 1 80 ? -8.897 3.047 -8.899 1.00 82.75 80 VAL A C 1
ATOM 628 O O . VAL A 1 80 ? -9.920 3.561 -8.444 1.00 82.75 80 VAL A O 1
ATOM 631 N N . THR A 1 81 ? -8.931 2.206 -9.930 1.00 83.12 81 THR A N 1
ATOM 632 C CA . THR A 1 81 ? -10.167 1.821 -10.625 1.00 83.12 81 THR A CA 1
ATOM 633 C C . THR A 1 81 ? -10.753 0.525 -10.074 1.00 83.12 81 THR A C 1
ATOM 635 O O . THR A 1 81 ? -10.084 -0.224 -9.368 1.00 83.12 81 THR A O 1
ATOM 638 N N . GLU A 1 82 ? -12.000 0.213 -10.428 1.00 81.75 82 GLU A N 1
ATOM 639 C CA . GLU A 1 82 ? -12.585 -1.099 -10.129 1.00 81.75 82 GLU A CA 1
ATOM 640 C C . GLU A 1 82 ? -11.756 -2.251 -10.705 1.00 81.75 82 GLU A C 1
ATOM 642 O O . GLU A 1 82 ? -11.512 -3.248 -10.033 1.00 81.75 82 GLU A O 1
ATOM 647 N N . SER A 1 83 ? -11.289 -2.096 -11.948 1.00 72.31 83 SER A N 1
ATOM 648 C CA . SER A 1 83 ? -10.462 -3.095 -12.621 1.00 72.31 83 SER A CA 1
ATOM 649 C C . SER A 1 83 ? -9.129 -3.302 -11.902 1.00 72.31 83 SER A C 1
ATOM 651 O O . SER A 1 83 ? -8.685 -4.440 -11.785 1.00 72.31 83 SER A O 1
ATOM 653 N N . ASP A 1 84 ? -8.518 -2.234 -11.368 1.00 78.25 84 ASP A N 1
ATOM 654 C CA . ASP A 1 84 ? -7.350 -2.363 -10.489 1.00 78.25 84 ASP A CA 1
ATOM 655 C C . ASP A 1 84 ? -7.696 -3.167 -9.227 1.00 78.25 84 ASP A C 1
ATOM 657 O O . ASP A 1 84 ? -6.928 -4.043 -8.842 1.00 78.25 84 ASP A O 1
ATOM 661 N N . VAL A 1 85 ? -8.836 -2.883 -8.582 1.00 87.12 85 VAL A N 1
ATOM 662 C CA . VAL A 1 85 ? -9.265 -3.576 -7.354 1.00 87.12 85 VAL A CA 1
ATOM 663 C C . VAL A 1 85 ? -9.462 -5.068 -7.612 1.00 87.12 85 VAL A C 1
ATOM 665 O O . VAL A 1 85 ? -8.910 -5.878 -6.870 1.00 87.12 85 VAL A O 1
ATOM 668 N N . ARG A 1 86 ? -10.182 -5.432 -8.681 1.00 81.31 86 ARG A N 1
ATOM 669 C CA . ARG A 1 86 ? -10.374 -6.832 -9.099 1.00 81.31 86 ARG A CA 1
ATOM 670 C C . ARG A 1 86 ? -9.033 -7.520 -9.342 1.00 81.31 86 ARG A C 1
ATOM 672 O O . ARG A 1 86 ? -8.765 -8.553 -8.741 1.00 81.31 86 ARG A O 1
ATOM 679 N N . LEU A 1 87 ? -8.150 -6.888 -10.121 1.00 73.75 87 LEU A N 1
ATOM 680 C CA . LEU A 1 87 ? -6.814 -7.414 -10.406 1.00 73.75 87 LEU A CA 1
ATOM 681 C C . LEU A 1 87 ? -5.988 -7.637 -9.130 1.00 73.75 87 LEU A C 1
ATOM 683 O O . LEU A 1 87 ? -5.291 -8.641 -9.014 1.00 73.75 87 LEU A O 1
ATOM 687 N N . LEU A 1 88 ? -6.036 -6.704 -8.179 1.00 82.56 88 LEU A N 1
ATOM 688 C CA . LEU A 1 88 ? -5.282 -6.796 -6.928 1.00 82.56 88 LEU A CA 1
ATOM 689 C C . LEU A 1 88 ? -5.834 -7.894 -6.012 1.00 82.56 88 LEU A C 1
ATOM 691 O O . LEU A 1 88 ? -5.053 -8.670 -5.465 1.00 82.56 88 LEU A O 1
ATOM 695 N N . VAL A 1 89 ? -7.157 -8.016 -5.898 1.00 84.69 89 VAL A N 1
ATOM 696 C CA . VAL A 1 89 ? -7.805 -9.095 -5.137 1.00 84.69 89 VAL A CA 1
ATOM 697 C C . VAL A 1 89 ? -7.493 -10.464 -5.745 1.00 84.69 89 VAL A C 1
ATOM 699 O O . VAL A 1 89 ? -7.091 -11.366 -5.012 1.00 84.69 89 VAL A O 1
ATOM 702 N N . ASP A 1 90 ? -7.581 -10.613 -7.070 1.00 75.62 90 ASP A N 1
ATOM 703 C CA . ASP A 1 90 ? -7.218 -11.855 -7.770 1.00 75.62 90 ASP A CA 1
ATOM 704 C C . ASP A 1 90 ? -5.739 -12.214 -7.566 1.00 75.62 90 ASP A C 1
ATOM 706 O O . ASP A 1 90 ? -5.371 -13.382 -7.447 1.00 75.62 90 ASP A O 1
ATOM 710 N N . GLN A 1 91 ? -4.883 -11.197 -7.448 1.00 72.62 91 GLN A N 1
ATOM 711 C CA . GLN A 1 91 ? -3.479 -11.346 -7.079 1.00 72.62 91 GLN A CA 1
ATOM 712 C C . GLN A 1 91 ? -3.265 -11.586 -5.581 1.00 72.62 91 GLN A C 1
ATOM 714 O O . GLN A 1 91 ? -2.124 -11.557 -5.152 1.00 72.62 91 GLN A O 1
ATOM 719 N N . LYS A 1 92 ? -4.295 -11.804 -4.760 1.00 83.50 92 LYS A N 1
ATOM 720 C CA . LYS A 1 92 ? -4.166 -11.947 -3.299 1.00 83.50 92 LYS A CA 1
ATOM 721 C C . LYS A 1 92 ? -3.479 -10.756 -2.619 1.00 83.50 92 LYS A C 1
ATOM 723 O O . LYS A 1 92 ? -2.725 -10.927 -1.664 1.00 83.50 92 LYS A O 1
ATOM 728 N N . ARG A 1 93 ? -3.718 -9.539 -3.113 1.00 89.69 93 ARG A N 1
ATOM 729 C CA . ARG A 1 93 ? -3.160 -8.290 -2.573 1.00 89.69 93 ARG A CA 1
ATOM 730 C C . ARG A 1 93 ? -4.268 -7.465 -1.915 1.00 89.69 93 ARG A C 1
ATOM 732 O O . ARG A 1 93 ? -4.967 -6.732 -2.618 1.00 89.69 93 ARG A O 1
ATOM 739 N N . PRO A 1 94 ? -4.445 -7.564 -0.585 1.00 96.69 94 PRO A N 1
ATOM 740 C CA . PRO A 1 94 ? -5.389 -6.716 0.135 1.00 96.69 94 PRO A CA 1
ATOM 741 C C . PRO A 1 94 ? -4.919 -5.257 0.108 1.00 96.69 94 PRO A C 1
ATOM 743 O O . PRO A 1 94 ? -3.730 -4.978 -0.042 1.00 96.69 94 PRO A O 1
ATOM 746 N N . MET A 1 95 ? -5.838 -4.309 0.273 1.00 97.62 95 MET A N 1
ATOM 747 C CA . MET A 1 95 ? -5.525 -2.876 0.192 1.00 97.62 95 MET A CA 1
ATOM 748 C C . MET A 1 95 ? -6.064 -2.133 1.400 1.00 97.62 95 MET A C 1
ATOM 750 O O . MET A 1 95 ? -7.205 -2.359 1.778 1.00 97.62 95 MET A O 1
ATOM 754 N N . ILE A 1 96 ? -5.309 -1.188 1.960 1.00 98.69 96 ILE A N 1
ATOM 755 C CA . ILE A 1 96 ? -5.881 -0.248 2.932 1.00 98.69 96 ILE A CA 1
ATOM 756 C C . ILE A 1 96 ? -6.478 0.919 2.147 1.00 98.69 96 ILE A C 1
ATOM 758 O O . ILE A 1 96 ? -5.752 1.657 1.482 1.00 98.69 96 ILE A O 1
ATOM 762 N N . VAL A 1 97 ? -7.793 1.088 2.208 1.00 98.31 97 VAL A N 1
ATOM 763 C CA . VAL A 1 97 ? -8.552 2.076 1.430 1.00 98.31 97 VAL A CA 1
ATOM 764 C C . VAL A 1 97 ? -9.009 3.230 2.315 1.00 98.31 97 VAL A C 1
ATOM 766 O O . VAL A 1 97 ? -9.457 3.003 3.434 1.00 98.31 97 VAL A O 1
ATOM 769 N N . LEU A 1 98 ? -8.910 4.466 1.813 1.00 95.88 98 LEU A N 1
ATOM 770 C CA . LEU A 1 98 ? -9.424 5.665 2.487 1.00 95.88 98 LEU A CA 1
ATOM 771 C C . LEU A 1 98 ? -10.753 6.086 1.866 1.00 95.88 98 LEU A C 1
ATOM 773 O O . LEU A 1 98 ? -10.772 6.467 0.697 1.00 95.88 98 LEU A O 1
ATOM 777 N N . TYR A 1 99 ? -11.841 6.080 2.632 1.00 95.50 99 TYR A N 1
ATOM 778 C CA . TYR A 1 99 ? -13.176 6.391 2.113 1.00 95.50 99 TYR A CA 1
ATOM 779 C C . TYR A 1 99 ? -14.005 7.269 3.055 1.00 95.50 99 TYR A C 1
ATOM 781 O O . TYR A 1 99 ? -13.673 7.480 4.223 1.00 95.50 99 TYR A O 1
ATOM 789 N N . ASN A 1 100 ? -15.091 7.824 2.523 1.00 94.50 100 ASN A N 1
ATOM 790 C CA . ASN A 1 100 ? -16.032 8.664 3.246 1.00 94.50 100 ASN A CA 1
ATOM 791 C C . ASN A 1 100 ? -17.100 7.809 3.948 1.00 94.50 100 ASN A C 1
ATOM 793 O O . ASN A 1 100 ? -18.085 7.390 3.337 1.00 94.50 100 ASN A O 1
ATOM 797 N N . TYR A 1 101 ? -16.917 7.581 5.250 1.00 93.25 101 TYR A N 1
ATOM 798 C CA . TYR A 1 101 ? -17.775 6.705 6.054 1.00 93.25 101 TYR A CA 1
ATOM 799 C C . TYR A 1 101 ? -19.226 7.193 6.139 1.00 93.25 101 TYR A C 1
ATOM 801 O O . TYR A 1 101 ? -20.165 6.403 6.233 1.00 93.25 101 TYR A O 1
ATOM 809 N N . LYS A 1 102 ? -19.430 8.512 6.053 1.00 93.25 102 LYS A N 1
ATOM 810 C CA . LYS A 1 102 ? -20.760 9.126 6.080 1.00 93.25 102 LYS A CA 1
ATOM 811 C C . LYS A 1 102 ? -21.655 8.614 4.947 1.00 93.25 102 LYS A C 1
ATOM 813 O O . LYS A 1 102 ? -22.832 8.363 5.184 1.00 93.25 102 LYS A O 1
ATOM 818 N N . ILE A 1 103 ? -21.099 8.418 3.748 1.00 92.69 103 ILE A N 1
ATOM 819 C CA . ILE A 1 103 ? -21.860 7.950 2.579 1.00 92.69 103 ILE A CA 1
ATOM 820 C C . ILE A 1 103 ? -22.393 6.533 2.806 1.00 92.69 103 ILE A C 1
ATOM 822 O O . ILE A 1 103 ? -23.531 6.251 2.443 1.00 92.69 103 ILE A O 1
ATOM 826 N N . ILE A 1 104 ? -21.617 5.666 3.463 1.00 91.06 104 ILE A N 1
ATOM 827 C CA . ILE A 1 104 ? -22.059 4.313 3.826 1.00 91.06 104 ILE A CA 1
ATOM 828 C C . ILE A 1 104 ? -23.308 4.383 4.715 1.00 91.06 104 ILE A C 1
ATOM 830 O O . ILE A 1 104 ? -24.329 3.767 4.406 1.00 91.06 104 ILE A O 1
ATOM 834 N N . ARG A 1 105 ? -23.268 5.219 5.759 1.00 89.19 105 ARG A N 1
ATOM 835 C CA . ARG A 1 105 ? -24.392 5.395 6.692 1.00 89.19 105 ARG A CA 1
ATOM 836 C C . ARG A 1 105 ? -25.629 6.004 6.046 1.00 89.19 105 ARG A C 1
ATOM 838 O O . ARG A 1 105 ? -26.739 5.548 6.305 1.00 89.19 105 ARG A O 1
ATOM 845 N N . GLU A 1 106 ? -25.456 7.039 5.229 1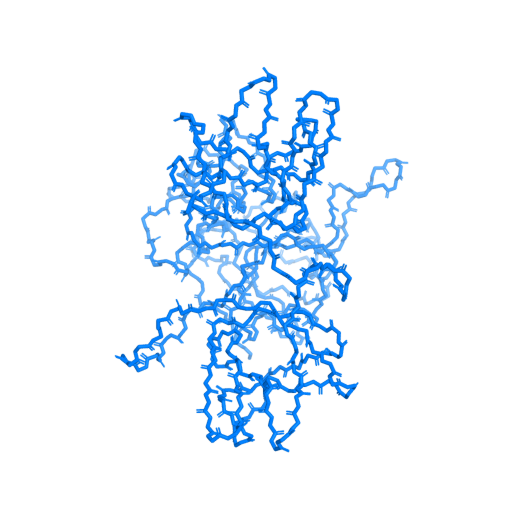.00 90.94 106 GLU A N 1
ATOM 846 C CA . GLU A 1 106 ? -26.574 7.724 4.564 1.00 90.94 106 GLU A CA 1
ATOM 847 C C . GLU A 1 106 ? -27.280 6.831 3.533 1.00 90.94 106 GLU A C 1
ATOM 849 O O . GLU A 1 106 ? -28.461 7.030 3.267 1.00 90.94 106 GLU A O 1
ATOM 854 N N . ASN A 1 107 ? -26.598 5.800 3.026 1.00 87.19 107 ASN A N 1
ATOM 855 C CA . ASN A 1 107 ? -27.186 4.761 2.178 1.00 87.19 107 ASN A CA 1
ATOM 856 C C . ASN A 1 107 ? -27.793 3.588 2.977 1.00 87.19 107 ASN A C 1
ATOM 858 O O . ASN A 1 107 ? -28.119 2.552 2.403 1.00 87.19 107 ASN A O 1
ATOM 862 N N . GLY A 1 108 ? -27.963 3.733 4.297 1.00 81.44 108 GLY A N 1
ATOM 863 C CA . GLY A 1 108 ? -28.658 2.759 5.143 1.00 81.44 108 GLY A CA 1
ATOM 864 C C . GLY A 1 108 ? -27.852 1.502 5.475 1.00 81.44 108 GLY A C 1
ATOM 865 O O . GLY A 1 108 ? -28.416 0.544 6.001 1.00 81.44 108 GLY A O 1
ATOM 866 N N . ILE A 1 109 ? -26.547 1.494 5.195 1.00 84.44 109 ILE A N 1
ATOM 867 C CA . ILE A 1 109 ? -25.658 0.397 5.578 1.00 84.44 109 ILE A CA 1
ATOM 868 C C . ILE A 1 109 ? -25.291 0.581 7.052 1.00 84.44 109 ILE A C 1
ATOM 870 O O . ILE A 1 109 ? -24.868 1.662 7.472 1.00 84.44 109 ILE A O 1
ATOM 874 N N . SER A 1 110 ? -25.491 -0.472 7.844 1.00 80.25 110 SER A N 1
ATOM 875 C CA . SER A 1 110 ? -25.221 -0.467 9.282 1.00 80.25 110 SER A CA 1
ATOM 876 C C . SER A 1 110 ? -23.768 -0.106 9.579 1.00 80.25 110 SER A C 1
ATOM 878 O O . SER A 1 110 ? -22.867 -0.516 8.857 1.00 80.25 110 SER A O 1
ATOM 880 N N . THR A 1 111 ? -23.554 0.616 10.676 1.00 86.69 111 THR A N 1
ATOM 881 C CA . THR A 1 111 ? -22.242 0.891 11.274 1.00 86.69 111 THR A CA 1
ATOM 882 C C . THR A 1 111 ? -22.366 0.718 12.781 1.00 86.69 111 THR A C 1
ATOM 884 O O . THR A 1 111 ? -23.405 1.070 13.346 1.00 86.69 111 THR A O 1
ATOM 887 N N . GLU A 1 112 ? -21.351 0.174 13.453 1.00 87.25 112 GLU A N 1
ATOM 888 C CA . GLU A 1 112 ? -21.452 -0.084 14.899 1.00 87.25 112 GLU A CA 1
ATOM 889 C C . GLU A 1 112 ? -21.466 1.203 15.721 1.00 87.25 112 GLU A C 1
ATOM 891 O O . GLU A 1 112 ? -22.204 1.321 16.699 1.00 87.25 112 GLU A O 1
ATOM 896 N N . ILE A 1 113 ? -20.693 2.197 15.282 1.00 85.06 113 ILE A N 1
ATOM 897 C CA . ILE A 1 113 ? -20.639 3.508 15.918 1.00 85.06 113 ILE A CA 1
ATOM 898 C C . ILE A 1 113 ? -21.157 4.608 14.983 1.00 85.06 113 ILE A C 1
ATOM 900 O O . ILE A 1 113 ? -21.067 4.488 13.753 1.00 85.06 113 ILE A O 1
ATOM 904 N N . PRO A 1 114 ? -21.690 5.717 15.530 1.00 83.62 114 PRO A N 1
ATOM 905 C CA . PRO A 1 114 ? -22.212 6.814 14.730 1.00 83.62 114 PRO A CA 1
ATOM 906 C C . PRO A 1 114 ? -21.105 7.766 14.230 1.00 83.62 114 PRO A C 1
ATOM 908 O O . PRO A 1 114 ? -21.167 8.973 14.457 1.00 83.62 114 PRO A O 1
ATOM 911 N N . PHE A 1 115 ? -20.103 7.234 13.526 1.00 86.44 115 PHE A N 1
ATOM 912 C CA . PHE A 1 115 ? -19.019 8.004 12.906 1.00 86.44 115 PHE A CA 1
ATOM 913 C C . PHE A 1 115 ? -19.424 8.535 11.520 1.00 86.44 115 PHE A C 1
ATOM 915 O O . PHE A 1 115 ? -20.203 7.902 10.812 1.00 86.44 115 PHE A O 1
ATOM 922 N N . SER A 1 116 ? -18.904 9.702 11.131 1.00 87.25 116 SER A N 1
ATOM 923 C CA . SER A 1 116 ? -19.193 10.344 9.832 1.00 87.25 116 SER A CA 1
ATOM 924 C C . SER A 1 116 ? -17.951 10.990 9.203 1.00 87.25 116 SER A C 1
ATOM 926 O O . SER A 1 116 ? -18.076 11.856 8.337 1.00 87.25 116 SER A O 1
ATOM 928 N N . GLY A 1 117 ? -16.756 10.631 9.678 1.00 88.19 117 GLY A N 1
ATOM 929 C CA . GLY A 1 117 ? -15.493 11.128 9.140 1.00 88.19 117 GLY A CA 1
ATOM 930 C C . GLY A 1 117 ? -14.954 10.263 8.001 1.00 88.19 117 GLY A C 1
ATOM 931 O O . GLY A 1 117 ? -15.644 9.402 7.450 1.00 88.19 117 GLY A O 1
ATOM 932 N N . PHE A 1 118 ? -13.694 10.505 7.650 1.00 90.56 118 PHE A N 1
ATOM 933 C CA . PHE A 1 118 ? -12.959 9.670 6.704 1.00 90.56 118 PHE A CA 1
ATOM 934 C C . PHE A 1 118 ? -12.338 8.490 7.432 1.00 90.56 118 PHE A C 1
ATOM 936 O O . PHE A 1 118 ? -11.918 8.625 8.581 1.00 90.56 118 PHE A O 1
ATOM 943 N N . HIS A 1 119 ? -12.297 7.345 6.764 1.00 94.38 119 HIS A N 1
ATOM 944 C CA . HIS A 1 119 ? -11.995 6.089 7.423 1.00 94.38 119 HIS A CA 1
ATOM 945 C C . HIS A 1 119 ? -11.065 5.207 6.603 1.00 94.38 119 HIS A C 1
ATOM 947 O O . HIS A 1 119 ? -11.203 5.130 5.381 1.00 94.38 119 HIS A O 1
ATOM 953 N N . PHE A 1 120 ? -10.143 4.539 7.297 1.00 97.31 120 PHE A N 1
ATOM 954 C CA . PHE A 1 120 ? -9.322 3.478 6.733 1.00 97.31 120 PHE A CA 1
ATOM 955 C C . PHE A 1 120 ? -9.927 2.115 7.069 1.00 97.31 120 PHE A C 1
ATOM 957 O O . PHE A 1 120 ? -10.237 1.839 8.225 1.00 97.31 120 PHE A O 1
ATOM 964 N N . ALA A 1 121 ? -10.042 1.259 6.059 1.00 98.12 121 ALA A N 1
ATOM 965 C CA . ALA A 1 121 ? -10.395 -0.152 6.202 1.00 98.12 121 ALA A CA 1
ATOM 966 C C . ALA A 1 121 ? -9.546 -0.996 5.247 1.00 98.12 121 ALA A C 1
ATOM 968 O O . ALA A 1 121 ? -8.917 -0.452 4.335 1.00 98.12 121 ALA A O 1
ATOM 969 N N . VAL A 1 122 ? -9.544 -2.318 5.420 1.00 98.69 122 VAL A N 1
ATOM 970 C CA . VAL A 1 122 ? -8.852 -3.228 4.496 1.00 98.69 122 VAL A CA 1
ATOM 971 C C . VAL A 1 122 ? -9.847 -3.787 3.485 1.00 98.69 122 VAL A C 1
ATOM 973 O O . VAL A 1 122 ? -10.773 -4.494 3.859 1.00 98.69 122 VAL A O 1
ATOM 976 N N . LEU A 1 123 ? -9.659 -3.493 2.202 1.00 98.44 123 LEU A N 1
ATOM 977 C CA . LEU A 1 123 ? -10.385 -4.121 1.105 1.00 98.44 123 LEU A CA 1
ATOM 978 C C . LEU A 1 123 ? -9.800 -5.508 0.845 1.00 98.44 123 LEU A C 1
ATOM 980 O O . LEU A 1 123 ? -8.614 -5.645 0.537 1.00 98.44 123 LEU A O 1
ATOM 984 N N . VAL A 1 124 ? -10.653 -6.520 0.982 1.00 97.50 124 VAL A N 1
ATOM 985 C CA . VAL A 1 124 ? -10.283 -7.941 0.945 1.00 97.50 124 VAL A CA 1
ATOM 986 C C . VAL A 1 124 ? -10.995 -8.724 -0.151 1.00 97.50 124 VAL A C 1
ATOM 988 O O . VAL A 1 124 ? -10.651 -9.870 -0.401 1.00 97.50 124 VAL A O 1
ATOM 991 N N . GLY A 1 125 ? -11.972 -8.132 -0.830 1.00 90.56 125 GLY A N 1
ATOM 992 C CA . GLY A 1 125 ? -12.659 -8.786 -1.933 1.00 90.56 125 GLY A CA 1
ATOM 993 C C . GLY A 1 125 ? -13.493 -7.817 -2.754 1.00 90.56 125 GLY A C 1
ATOM 994 O O . GLY A 1 125 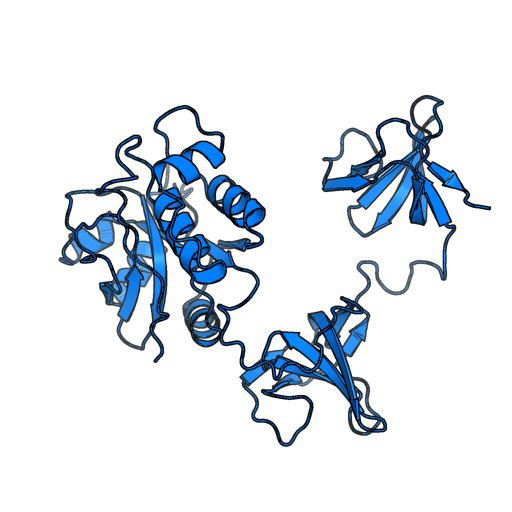? -13.823 -6.719 -2.304 1.00 90.56 125 GLY A O 1
ATOM 995 N N . ILE A 1 126 ? -13.865 -8.253 -3.950 1.00 87.44 126 ILE A N 1
ATOM 996 C CA . ILE A 1 126 ? -14.831 -7.579 -4.814 1.00 87.44 126 ILE A CA 1
ATOM 997 C C . ILE A 1 126 ? -15.551 -8.629 -5.664 1.00 87.44 126 ILE A C 1
ATOM 999 O O . ILE A 1 126 ? -14.946 -9.618 -6.083 1.00 87.44 126 ILE A O 1
ATOM 1003 N N . ASP A 1 127 ? -16.836 -8.418 -5.911 1.00 79.44 127 ASP A N 1
ATOM 1004 C CA . ASP A 1 127 ? -17.600 -9.109 -6.940 1.00 79.44 127 ASP A CA 1
ATOM 1005 C C . ASP A 1 127 ? -18.422 -8.109 -7.767 1.00 79.44 127 ASP A C 1
ATOM 1007 O O . ASP A 1 127 ? -18.159 -6.907 -7.768 1.00 79.44 127 ASP A O 1
ATOM 1011 N N . ASP A 1 128 ? -19.377 -8.597 -8.551 1.00 76.75 128 ASP A N 1
ATOM 1012 C CA . ASP A 1 128 ? -20.184 -7.761 -9.447 1.00 76.75 128 ASP A CA 1
ATOM 1013 C C . ASP A 1 128 ? -21.209 -6.890 -8.702 1.00 76.75 128 ASP A C 1
ATOM 1015 O O . ASP A 1 128 ? -21.795 -5.985 -9.291 1.00 76.75 128 ASP A O 1
ATOM 1019 N N . PHE A 1 129 ? -21.410 -7.137 -7.407 1.00 74.38 129 PHE A N 1
ATOM 1020 C CA . PHE A 1 129 ? -22.416 -6.484 -6.576 1.00 74.38 129 PHE A CA 1
ATOM 1021 C C . PHE A 1 129 ? -21.823 -5.787 -5.352 1.00 74.38 129 PHE A C 1
ATOM 1023 O O . PHE A 1 129 ? -22.386 -4.791 -4.898 1.00 74.38 129 PHE A O 1
ATOM 1030 N N . PHE A 1 130 ? -20.712 -6.282 -4.811 1.00 84.50 130 PHE A N 1
ATOM 1031 C CA . PHE A 1 130 ? -20.178 -5.883 -3.519 1.00 84.50 130 PHE A CA 1
ATOM 1032 C C . PHE A 1 130 ? -18.662 -5.711 -3.532 1.00 84.50 130 PHE A C 1
ATOM 1034 O O . PHE A 1 130 ? -17.918 -6.443 -4.180 1.00 84.50 130 PHE A O 1
ATOM 1041 N N . VAL A 1 131 ? -18.200 -4.780 -2.704 1.00 92.94 131 VAL A N 1
ATOM 1042 C CA . VAL A 1 131 ? -16.847 -4.780 -2.150 1.00 92.94 131 VAL A CA 1
ATOM 1043 C C . VAL A 1 131 ? -16.893 -5.349 -0.739 1.00 92.94 131 VAL A C 1
ATOM 1045 O O . VAL A 1 131 ? -17.813 -5.064 0.026 1.00 92.94 131 VAL A O 1
ATOM 1048 N N . TYR A 1 132 ? -15.882 -6.141 -0.397 1.00 94.69 132 TYR A N 1
ATOM 1049 C CA . TYR A 1 132 ? -15.725 -6.753 0.915 1.00 94.69 132 TYR A CA 1
ATOM 1050 C C . TYR A 1 132 ? -14.636 -6.016 1.689 1.00 94.69 132 TYR A C 1
ATOM 1052 O O . TYR A 1 132 ? -13.491 -5.934 1.229 1.00 94.69 132 TYR A O 1
ATOM 1060 N N . LEU A 1 133 ? -14.990 -5.488 2.859 1.00 97.56 133 LEU A N 1
ATOM 1061 C CA . LEU A 1 133 ? -14.084 -4.747 3.733 1.00 97.56 133 LEU A CA 1
ATOM 1062 C C . LEU A 1 133 ? -13.922 -5.445 5.082 1.00 97.56 133 LEU A C 1
ATOM 1064 O O . LEU A 1 133 ? -14.897 -5.902 5.668 1.00 97.56 133 LEU A O 1
ATOM 1068 N N . ASN A 1 134 ? -12.709 -5.426 5.622 1.00 98.12 134 ASN A N 1
ATOM 1069 C CA . ASN A 1 134 ? -12.494 -5.514 7.058 1.00 98.12 134 ASN A CA 1
ATOM 1070 C C . ASN A 1 134 ? -12.478 -4.092 7.630 1.00 98.12 134 ASN A C 1
ATOM 1072 O O . ASN A 1 134 ? -11.491 -3.367 7.484 1.00 98.12 134 ASN A O 1
ATOM 1076 N N . ASP A 1 135 ? -13.589 -3.687 8.240 1.00 96.94 135 ASP A N 1
ATOM 1077 C CA . ASP A 1 135 ? -13.774 -2.373 8.857 1.00 96.94 135 ASP A CA 1
ATOM 1078 C C . ASP A 1 135 ? -13.392 -2.420 10.346 1.00 96.94 135 ASP A C 1
ATOM 1080 O O . ASP A 1 135 ? -14.106 -3.058 11.118 1.00 96.94 135 ASP A O 1
ATOM 1084 N N . PRO A 1 136 ? -12.321 -1.733 10.787 1.00 96.81 136 PRO A N 1
ATOM 1085 C CA . PRO A 1 136 ? -11.871 -1.800 12.175 1.00 96.81 136 PRO A CA 1
ATOM 1086 C C . PRO A 1 136 ? -12.818 -1.133 13.188 1.00 96.81 136 PRO A C 1
ATOM 1088 O O . PRO A 1 136 ? -12.644 -1.353 14.386 1.00 96.81 136 PRO A O 1
ATOM 1091 N N . LEU A 1 137 ? -13.827 -0.357 12.761 1.00 94.62 137 LEU A N 1
ATOM 1092 C CA . LEU A 1 137 ? -14.785 0.328 13.650 1.00 94.62 137 LEU A CA 1
ATOM 1093 C C . LEU A 1 137 ? -15.886 -0.575 14.222 1.00 94.62 137 LEU A C 1
ATOM 1095 O O . LEU A 1 137 ? -16.904 -0.079 14.706 1.00 94.62 137 LEU A O 1
ATOM 1099 N N . TRP A 1 138 ? -15.683 -1.889 14.190 1.00 94.62 138 TRP A N 1
ATOM 1100 C CA . TRP A 1 138 ? -16.606 -2.870 14.745 1.00 94.62 138 TRP A CA 1
ATOM 1101 C C . TRP A 1 138 ? -15.930 -3.755 15.784 1.00 94.62 138 TRP A C 1
ATOM 1103 O O . TRP A 1 138 ? -14.745 -4.073 15.679 1.00 94.62 138 TRP A O 1
ATOM 1113 N N . THR A 1 139 ? -16.686 -4.200 16.775 1.00 94.06 139 THR A N 1
ATOM 1114 C CA . THR A 1 139 ? -16.252 -5.167 17.786 1.00 94.06 139 THR A CA 1
ATOM 1115 C C . THR A 1 139 ? -16.620 -6.593 17.374 1.00 94.06 139 THR A C 1
ATOM 1117 O O . THR A 1 139 ? -17.456 -6.814 16.492 1.00 94.06 139 THR A O 1
ATOM 1120 N N . ASN A 1 140 ? -16.036 -7.583 18.047 1.00 91.50 140 ASN A N 1
ATOM 1121 C CA . ASN A 1 140 ? -16.384 -9.001 17.954 1.00 91.50 140 ASN A CA 1
ATOM 1122 C C . ASN A 1 140 ? -16.357 -9.542 16.513 1.00 91.50 140 ASN A C 1
ATOM 1124 O O . ASN A 1 140 ? -17.256 -10.276 16.106 1.00 91.50 140 ASN A O 1
ATOM 1128 N N . GLU A 1 141 ? -15.372 -9.106 15.723 1.00 92.94 141 GLU A N 1
ATOM 1129 C CA . GLU A 1 141 ? -15.207 -9.440 14.299 1.00 92.94 141 GLU A CA 1
ATOM 1130 C C . GLU A 1 141 ? -16.395 -9.107 13.381 1.00 92.94 141 GLU A C 1
ATOM 1132 O O . GLU A 1 141 ? -16.390 -9.481 12.210 1.00 92.94 141 GLU A O 1
ATOM 1137 N N . LYS A 1 142 ? -17.396 -8.346 13.842 1.00 93.88 142 LYS A N 1
ATOM 1138 C CA . LYS A 1 142 ? -18.558 -7.972 13.012 1.00 93.88 142 LYS A CA 1
ATOM 1139 C C . LYS A 1 142 ? -18.180 -7.116 11.805 1.00 93.88 142 LYS A C 1
ATOM 1141 O O . LYS A 1 142 ? -18.930 -7.070 10.838 1.00 93.88 142 LYS A O 1
ATOM 1146 N N . GLY A 1 143 ? -17.027 -6.454 11.871 1.00 94.50 143 GLY A N 1
ATOM 1147 C CA . GLY A 1 143 ? -16.456 -5.688 10.772 1.00 94.50 143 GLY A CA 1
ATOM 1148 C C . GLY A 1 143 ? -15.703 -6.532 9.749 1.00 94.50 143 GLY A C 1
ATOM 1149 O O . GLY A 1 143 ? -15.255 -5.972 8.755 1.00 94.50 143 GLY A O 1
ATOM 1150 N N . LYS A 1 144 ? -15.519 -7.843 9.968 1.00 96.31 144 LYS A N 1
ATOM 1151 C CA . LYS A 1 144 ? -14.815 -8.737 9.039 1.00 96.31 144 LYS A CA 1
ATOM 1152 C C . LYS A 1 144 ? -15.698 -9.026 7.823 1.00 96.31 144 LYS A C 1
ATOM 1154 O O . LYS A 1 144 ? -16.850 -9.425 7.972 1.00 96.31 144 LYS A O 1
ATOM 1159 N N . ASN A 1 145 ? -15.136 -8.891 6.622 1.00 94.12 145 ASN A N 1
ATOM 1160 C CA . ASN A 1 145 ? -15.786 -9.192 5.344 1.00 94.12 145 ASN A CA 1
ATOM 1161 C C . ASN A 1 145 ? -17.148 -8.493 5.145 1.00 94.12 145 ASN A C 1
ATOM 1163 O O . ASN A 1 145 ? -18.050 -9.061 4.520 1.00 94.12 145 ASN A O 1
ATOM 1167 N N . LEU A 1 146 ? -17.308 -7.271 5.662 1.00 93.50 146 LEU A N 1
ATOM 1168 C CA . LEU A 1 146 ? -18.507 -6.467 5.451 1.00 93.50 146 LEU A CA 1
ATOM 1169 C C . LEU A 1 146 ? -18.747 -6.251 3.964 1.00 93.50 146 LEU A C 1
ATOM 1171 O O . LEU A 1 146 ? -17.871 -5.777 3.242 1.00 93.50 146 LEU A O 1
ATOM 1175 N N . GLN A 1 147 ? -19.963 -6.564 3.536 1.00 90.31 147 GLN A N 1
ATOM 1176 C CA . GLN A 1 147 ? -20.409 -6.384 2.166 1.00 90.31 147 GLN A CA 1
ATOM 1177 C C . GLN A 1 147 ? -20.952 -4.972 1.988 1.00 90.31 147 GLN A C 1
ATOM 1179 O O . GLN A 1 147 ? -21.952 -4.594 2.599 1.00 90.31 147 GLN A O 1
ATOM 1184 N N . ILE A 1 148 ? -20.300 -4.205 1.124 1.00 88.06 148 ILE A N 1
ATOM 1185 C CA . ILE A 1 148 ? -20.721 -2.863 0.740 1.00 88.06 148 ILE A CA 1
ATOM 1186 C C . ILE A 1 148 ? -21.156 -2.918 -0.725 1.00 88.06 148 ILE A C 1
ATOM 1188 O O . ILE A 1 148 ? -20.332 -3.295 -1.558 1.00 88.06 148 ILE A O 1
ATOM 1192 N N . PRO A 1 149 ? -22.406 -2.554 -1.073 1.00 85.69 149 PRO A N 1
ATOM 1193 C CA . PRO A 1 149 ? -22.842 -2.477 -2.463 1.00 85.69 149 PRO A CA 1
ATOM 1194 C C . PRO A 1 149 ? -21.867 -1.648 -3.302 1.00 85.69 149 PRO A C 1
ATOM 1196 O O . PRO A 1 149 ? -21.463 -0.562 -2.882 1.00 85.69 149 PRO A O 1
ATOM 1199 N N . LEU A 1 150 ? -21.489 -2.159 -4.472 1.00 80.50 150 LEU A N 1
ATOM 1200 C CA . LEU A 1 150 ? -20.405 -1.621 -5.292 1.00 80.50 150 LEU A CA 1
ATOM 1201 C C . LEU A 1 150 ? -20.638 -0.152 -5.679 1.00 80.50 150 LEU A C 1
ATOM 1203 O O . LEU A 1 150 ? -19.720 0.657 -5.559 1.00 80.50 150 LEU A O 1
ATOM 1207 N N . ASP A 1 151 ? -21.867 0.221 -6.039 1.00 78.38 151 ASP A N 1
ATOM 1208 C CA . ASP A 1 151 ? -22.228 1.612 -6.355 1.00 78.38 151 ASP A CA 1
ATOM 1209 C C . ASP A 1 151 ? -22.053 2.539 -5.141 1.00 78.38 151 ASP A C 1
ATOM 1211 O O . ASP A 1 151 ? -21.430 3.601 -5.229 1.00 78.38 151 ASP A O 1
ATOM 1215 N N . THR A 1 152 ? -22.539 2.104 -3.974 1.00 86.38 152 THR A N 1
ATOM 1216 C CA . THR A 1 152 ? -22.384 2.833 -2.708 1.00 86.38 152 THR A CA 1
ATOM 1217 C C . THR A 1 152 ? -20.913 2.967 -2.322 1.00 86.38 152 THR A C 1
ATOM 1219 O O . THR A 1 152 ? -20.479 4.029 -1.871 1.00 86.38 152 THR A O 1
ATOM 1222 N N . TRP A 1 153 ? -20.127 1.907 -2.523 1.00 94.12 153 TRP A N 1
ATOM 1223 C CA . TRP A 1 153 ? -18.687 1.919 -2.306 1.00 94.12 153 TRP A CA 1
ATOM 1224 C C . TRP A 1 153 ? -17.987 2.919 -3.229 1.00 94.12 153 TRP A C 1
ATOM 1226 O O . TRP A 1 153 ? -17.198 3.739 -2.760 1.00 94.12 153 TRP A O 1
ATOM 1236 N N . MET A 1 154 ? -18.294 2.901 -4.527 1.00 85.38 154 MET A N 1
ATOM 1237 C CA . MET A 1 154 ? -17.680 3.802 -5.502 1.00 85.38 154 MET A CA 1
ATOM 1238 C C . MET A 1 154 ? -17.937 5.268 -5.178 1.00 85.38 154 MET A C 1
ATOM 1240 O O . MET A 1 154 ? -17.027 6.100 -5.288 1.00 85.38 154 MET A O 1
ATOM 1244 N N . ASP A 1 155 ? -19.144 5.576 -4.715 1.00 89.88 155 ASP A N 1
ATOM 1245 C CA . ASP A 1 155 ? -19.493 6.894 -4.212 1.00 89.88 155 ASP A CA 1
ATOM 1246 C C . ASP A 1 155 ? -18.700 7.255 -2.955 1.00 89.88 155 ASP A C 1
ATOM 1248 O O . ASP A 1 155 ? -18.067 8.314 -2.918 1.00 89.88 155 ASP A O 1
ATOM 1252 N N . ALA A 1 156 ? -18.670 6.371 -1.955 1.00 94.88 156 ALA A N 1
ATOM 1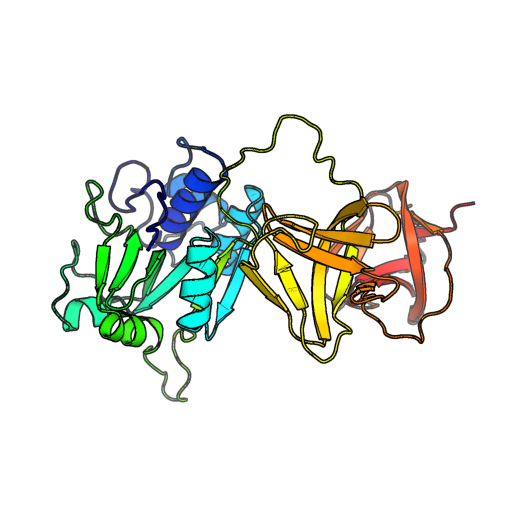253 C CA . ALA A 1 156 ? -17.950 6.590 -0.703 1.00 94.88 156 ALA A CA 1
ATOM 1254 C C . ALA A 1 156 ? -16.438 6.768 -0.909 1.00 94.88 156 ALA A C 1
ATOM 1256 O O . ALA A 1 156 ? -15.801 7.567 -0.222 1.00 94.88 156 ALA A O 1
ATOM 1257 N N . TRP A 1 157 ? -15.858 6.056 -1.872 1.00 96.19 157 TRP A N 1
ATOM 1258 C CA . TRP A 1 157 ? -14.428 6.082 -2.164 1.00 96.19 157 TRP A CA 1
ATOM 1259 C C . TRP A 1 157 ? -14.020 7.234 -3.096 1.00 96.19 157 TRP A C 1
ATOM 1261 O O . TRP A 1 157 ? -12.845 7.597 -3.171 1.00 96.19 157 TRP A O 1
ATOM 1271 N N . THR A 1 158 ? -14.979 7.849 -3.798 1.00 90.81 158 THR A N 1
ATOM 1272 C CA . THR A 1 158 ? -14.724 8.958 -4.731 1.00 90.81 158 THR A CA 1
ATOM 1273 C C . THR A 1 158 ? -15.089 10.325 -4.148 1.00 90.81 158 THR A C 1
ATOM 1275 O O . THR A 1 158 ? -14.344 11.288 -4.355 1.00 90.81 158 THR A O 1
ATOM 1278 N N . LYS A 1 159 ? -16.232 10.442 -3.460 1.00 90.19 159 LYS A N 1
ATOM 1279 C CA . LYS A 1 159 ? -16.859 11.723 -3.100 1.00 90.19 159 LYS A CA 1
ATOM 1280 C C . LYS A 1 159 ? -16.368 12.234 -1.744 1.00 90.19 159 LYS A C 1
ATOM 1282 O O . LYS A 1 159 ? -16.844 11.825 -0.682 1.00 90.19 159 LYS A O 1
ATOM 1287 N N . PHE A 1 160 ? -15.468 13.211 -1.799 1.00 87.12 160 PHE A N 1
ATOM 1288 C CA . PHE A 1 160 ? -14.977 13.947 -0.635 1.00 87.12 160 PHE A CA 1
ATOM 1289 C C . PHE A 1 160 ? -15.465 15.404 -0.656 1.00 87.12 160 PHE A C 1
ATOM 1291 O O . PHE A 1 160 ? -15.567 15.991 -1.736 1.00 87.12 160 PHE A O 1
ATOM 1298 N N . PRO A 1 161 ? -15.750 16.013 0.514 1.00 83.50 161 PRO A N 1
ATOM 1299 C CA . PRO A 1 161 ? -16.041 17.441 0.605 1.00 83.50 161 PRO A CA 1
ATOM 1300 C C . PRO A 1 161 ? -14.912 18.272 -0.008 1.00 83.50 161 PRO A C 1
ATOM 1302 O O . PRO A 1 161 ? -13.737 17.985 0.228 1.00 83.50 161 PRO A O 1
ATOM 1305 N N . VAL A 1 162 ? -15.266 19.307 -0.767 1.00 81.94 162 VAL A N 1
ATOM 1306 C CA . VAL A 1 162 ? -14.314 20.261 -1.349 1.00 81.94 162 VAL A CA 1
ATOM 1307 C C . VAL A 1 162 ? -14.274 21.543 -0.524 1.00 81.94 162 VAL A C 1
ATOM 1309 O O . VAL A 1 162 ? -15.288 21.962 0.034 1.00 81.94 162 VAL A O 1
ATOM 1312 N N . ASN A 1 163 ? -13.104 22.171 -0.433 1.00 79.38 163 ASN A N 1
ATOM 1313 C CA . ASN A 1 163 ? -12.980 23.503 0.152 1.00 79.38 163 ASN A CA 1
ATOM 1314 C C . ASN A 1 163 ? -13.530 24.585 -0.802 1.00 79.38 163 ASN A C 1
ATOM 1316 O O . ASN A 1 163 ? -13.939 24.303 -1.930 1.00 79.38 163 ASN A O 1
ATOM 1320 N N . ASN A 1 164 ? -13.500 25.849 -0.371 1.00 81.88 164 ASN A N 1
ATOM 1321 C CA . ASN A 1 164 ? -13.995 26.990 -1.157 1.00 81.88 164 ASN A CA 1
ATOM 1322 C C . ASN A 1 164 ? -13.250 27.202 -2.492 1.00 81.88 164 ASN A C 1
ATOM 1324 O O . ASN A 1 164 ? -13.705 27.974 -3.330 1.00 81.88 164 ASN A O 1
ATOM 1328 N N . GLN A 1 165 ? -12.109 26.538 -2.691 1.00 75.31 165 GLN A N 1
ATOM 1329 C CA . GLN A 1 165 ? -11.312 26.548 -3.916 1.00 75.31 165 GLN A CA 1
ATOM 1330 C C . GLN A 1 165 ? -11.561 25.304 -4.790 1.00 75.31 165 GLN A C 1
ATOM 1332 O O . GLN A 1 165 ? -10.860 25.102 -5.778 1.00 75.31 165 GLN A O 1
ATOM 1337 N N . GLY A 1 166 ? -12.535 24.458 -4.437 1.00 73.31 166 GLY A N 1
ATOM 1338 C CA . GLY A 1 166 ? -12.857 23.234 -5.170 1.00 73.31 166 GLY A CA 1
ATOM 1339 C C . GLY A 1 166 ? -11.865 22.088 -4.949 1.00 73.31 166 GLY A C 1
ATOM 1340 O O . GLY A 1 166 ? -11.945 21.081 -5.648 1.00 73.31 166 GLY A O 1
ATOM 1341 N N . VAL A 1 167 ? -10.939 22.210 -3.990 1.00 67.06 167 VAL A N 1
ATOM 1342 C CA . VAL A 1 167 ? -9.955 21.164 -3.676 1.00 67.06 167 VAL A CA 1
ATOM 1343 C C . VAL A 1 167 ? -10.568 20.175 -2.678 1.00 67.06 167 VAL A C 1
ATOM 1345 O O . VAL A 1 167 ? -10.991 20.604 -1.599 1.00 67.06 167 VAL A O 1
ATOM 1348 N N . PRO A 1 168 ? -10.623 18.868 -2.994 1.00 71.62 168 PRO A N 1
ATOM 1349 C CA . PRO A 1 168 ? -11.112 17.847 -2.070 1.00 71.62 168 PRO A CA 1
ATOM 1350 C C . PRO A 1 168 ? -10.289 17.769 -0.779 1.00 71.62 168 PRO A C 1
ATOM 1352 O O . PRO A 1 168 ? -9.064 17.876 -0.810 1.00 71.62 168 PRO A O 1
ATOM 1355 N N . ALA A 1 169 ? -10.954 17.512 0.349 1.00 74.25 169 ALA A N 1
ATOM 1356 C CA . ALA A 1 169 ? -10.307 17.305 1.647 1.00 74.25 169 ALA A CA 1
ATOM 1357 C C . ALA A 1 169 ? -9.382 16.074 1.664 1.00 74.25 169 ALA A C 1
ATOM 1359 O O . ALA A 1 169 ? -8.430 16.034 2.438 1.00 74.25 169 ALA A O 1
ATOM 1360 N N . ASN A 1 170 ? -9.663 15.086 0.811 1.00 84.31 170 ASN A N 1
ATOM 1361 C CA . ASN A 1 170 ? -8.840 13.903 0.579 1.00 84.31 170 ASN A CA 1
ATOM 1362 C C . ASN A 1 170 ? -8.896 13.501 -0.901 1.00 84.31 170 ASN A C 1
ATOM 1364 O O . ASN A 1 170 ? -9.894 13.786 -1.571 1.00 84.31 170 ASN A O 1
ATOM 1368 N N . PRO A 1 171 ? -7.848 12.845 -1.428 1.00 83.94 171 PRO A N 1
ATOM 1369 C CA . PRO A 1 171 ? -7.829 12.398 -2.814 1.00 83.94 171 PRO A CA 1
ATOM 1370 C C . PRO A 1 171 ? -8.851 11.281 -3.056 1.00 83.94 171 PRO A C 1
ATOM 1372 O O . PRO A 1 171 ? -8.988 10.356 -2.255 1.00 83.94 171 PRO A O 1
ATOM 1375 N N . SER A 1 172 ? -9.525 11.335 -4.204 1.00 88.50 172 SER A N 1
ATOM 1376 C CA . SER A 1 172 ? -10.451 10.287 -4.631 1.00 88.50 172 SER A CA 1
ATOM 1377 C C . SER A 1 172 ? -9.726 8.966 -4.898 1.00 88.50 172 SER A C 1
ATOM 1379 O O . SER A 1 172 ? -8.682 8.931 -5.558 1.00 88.50 172 SER A O 1
ATOM 1381 N N . ARG A 1 173 ? -10.335 7.868 -4.441 1.00 91.69 173 ARG A N 1
ATOM 1382 C CA . ARG A 1 173 ? -9.902 6.483 -4.672 1.00 91.69 173 ARG A CA 1
ATOM 1383 C C . ARG A 1 173 ? -8.462 6.226 -4.234 1.00 91.69 173 ARG A C 1
ATOM 1385 O O . ARG A 1 173 ? -7.643 5.700 -4.989 1.00 91.69 173 ARG A O 1
ATOM 1392 N N . GLY A 1 174 ? -8.159 6.689 -3.024 1.00 92.25 174 GLY A N 1
ATOM 1393 C CA . GLY A 1 174 ? -6.879 6.484 -2.362 1.00 92.25 174 GLY A CA 1
ATOM 1394 C C . GLY A 1 174 ? -6.769 5.084 -1.755 1.00 92.25 174 GLY A C 1
ATOM 1395 O O . GLY A 1 174 ? -7.671 4.657 -1.026 1.00 92.25 174 GLY A O 1
ATOM 1396 N N . ALA A 1 175 ? -5.661 4.394 -2.028 1.00 97.62 175 ALA A N 1
ATOM 1397 C CA . ALA A 1 175 ? -5.319 3.115 -1.413 1.00 97.62 175 ALA A CA 1
ATOM 1398 C C . ALA A 1 175 ? -3.819 2.973 -1.144 1.00 97.62 175 ALA A C 1
ATOM 1400 O O . ALA A 1 175 ? -2.983 3.355 -1.965 1.00 97.62 175 ALA A O 1
ATOM 1401 N N . ILE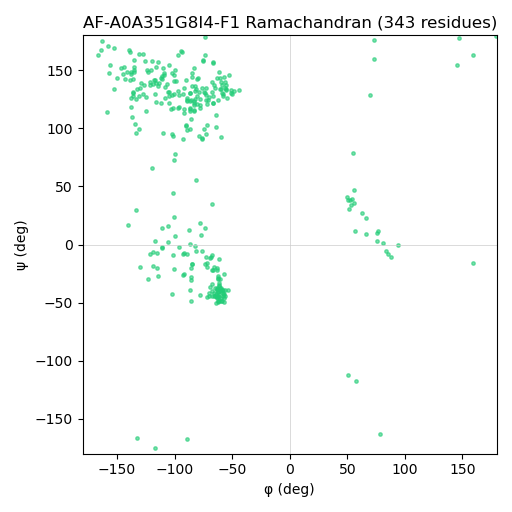 A 1 176 ? -3.490 2.355 -0.013 1.00 97.88 176 ILE A N 1
ATOM 1402 C CA . ILE A 1 176 ? -2.181 1.772 0.268 1.00 97.88 176 ILE A CA 1
ATOM 1403 C C . ILE A 1 176 ? -2.213 0.331 -0.233 1.00 97.88 176 ILE A C 1
ATOM 1405 O O . ILE A 1 176 ? -3.078 -0.451 0.167 1.00 97.88 176 ILE A O 1
ATOM 1409 N N . ILE A 1 177 ? -1.275 -0.010 -1.110 1.00 92.38 177 ILE A N 1
ATOM 1410 C CA . ILE A 1 177 ? -1.252 -1.293 -1.807 1.00 92.38 177 ILE A CA 1
ATOM 1411 C C . ILE A 1 177 ? 0.104 -1.963 -1.550 1.00 92.38 177 ILE A C 1
ATOM 1413 O O . ILE A 1 177 ? 1.116 -1.428 -2.018 1.00 92.38 177 ILE A O 1
ATOM 1417 N N . PRO A 1 178 ? 0.147 -3.115 -0.854 1.00 87.69 178 PRO A N 1
ATOM 1418 C CA . PRO A 1 178 ? 1.350 -3.934 -0.716 1.00 87.69 178 PRO A CA 1
ATOM 1419 C C . PRO A 1 178 ? 1.920 -4.322 -2.076 1.00 87.69 178 PRO A C 1
ATOM 1421 O O . PRO A 1 178 ? 1.168 -4.635 -3.001 1.00 87.69 178 PRO A O 1
ATOM 1424 N N . GLU A 1 179 ? 3.239 -4.313 -2.227 1.00 79.50 179 GLU A N 1
ATOM 1425 C CA . GLU A 1 179 ? 3.898 -4.550 -3.518 1.00 79.50 179 GLU A CA 1
ATOM 1426 C C . GLU A 1 179 ? 3.830 -6.011 -3.995 1.00 79.50 179 GLU A C 1
ATOM 1428 O O . GLU A 1 179 ? 3.937 -6.262 -5.195 1.00 79.50 179 GLU A O 1
ATOM 1433 N N . PHE A 1 180 ? 3.568 -6.958 -3.091 1.00 71.19 180 PHE A N 1
ATOM 1434 C CA . PHE A 1 180 ? 3.551 -8.400 -3.357 1.00 71.19 180 PHE A CA 1
ATOM 1435 C C . PHE A 1 180 ? 2.324 -9.094 -2.720 1.00 71.19 180 PHE A C 1
ATOM 1437 O O . PHE A 1 180 ? 1.695 -8.518 -1.828 1.00 71.19 180 PHE A O 1
ATOM 1444 N N . PRO A 1 181 ? 1.920 -10.283 -3.209 1.00 80.44 181 PRO A N 1
ATOM 1445 C CA . PRO A 1 181 ? 0.723 -10.999 -2.748 1.00 80.44 181 PRO A CA 1
ATOM 1446 C C . PRO A 1 181 ? 0.887 -11.633 -1.361 1.00 80.44 181 PRO A C 1
ATOM 1448 O O . PRO A 1 181 ? 2.008 -11.814 -0.900 1.00 80.44 181 PRO A O 1
ATOM 1451 N N . LEU A 1 182 ? -0.224 -12.000 -0.717 1.00 77.69 182 LEU A N 1
ATOM 1452 C CA . LEU A 1 182 ? -0.212 -12.896 0.443 1.00 77.69 182 LEU A CA 1
ATOM 1453 C C . LEU A 1 182 ? 0.269 -14.286 0.022 1.00 77.69 182 LEU A C 1
ATOM 1455 O O . LEU A 1 182 ? -0.188 -14.825 -0.992 1.00 77.69 182 LEU A O 1
ATOM 1459 N N . ASP A 1 183 ? 1.170 -14.862 0.810 1.00 65.81 183 ASP A N 1
ATOM 1460 C CA . ASP A 1 183 ? 1.751 -16.173 0.550 1.00 65.81 183 ASP A CA 1
ATOM 1461 C C . ASP A 1 183 ? 0.679 -17.282 0.607 1.00 65.81 183 ASP A C 1
ATOM 1463 O O . ASP A 1 183 ? 0.194 -17.655 1.669 1.00 65.81 183 ASP A O 1
ATOM 1467 N N . GLU A 1 184 ? 0.361 -17.883 -0.542 1.00 42.72 184 GLU A N 1
ATOM 1468 C CA . GLU A 1 184 ? 0.254 -19.343 -0.615 1.00 42.72 184 GLU A CA 1
ATOM 1469 C C . GLU A 1 184 ? 1.541 -19.834 -1.269 1.00 42.72 184 GLU A C 1
ATOM 1471 O O . GLU A 1 184 ? 1.697 -19.837 -2.491 1.00 42.72 184 GLU A O 1
ATOM 1476 N N . VAL A 1 185 ? 2.488 -20.211 -0.422 1.00 38.09 185 VAL A N 1
ATOM 1477 C CA . VAL A 1 185 ? 3.706 -20.906 -0.810 1.00 38.09 185 VAL A CA 1
ATOM 1478 C C . VAL A 1 185 ? 3.394 -22.402 -0.762 1.00 38.09 185 VAL A C 1
ATOM 1480 O O . VAL A 1 185 ? 3.429 -23.022 0.293 1.00 38.09 185 VAL A O 1
ATOM 1483 N N . VAL A 1 186 ? 3.100 -23.004 -1.917 1.00 32.41 186 VAL A N 1
ATOM 1484 C CA . VAL A 1 186 ? 3.680 -24.323 -2.218 1.00 32.41 186 VAL A CA 1
ATOM 1485 C C . VAL A 1 186 ? 4.834 -24.045 -3.165 1.00 32.41 186 VAL A C 1
ATOM 1487 O O . VAL A 1 186 ? 4.752 -24.231 -4.376 1.00 32.41 186 VAL A O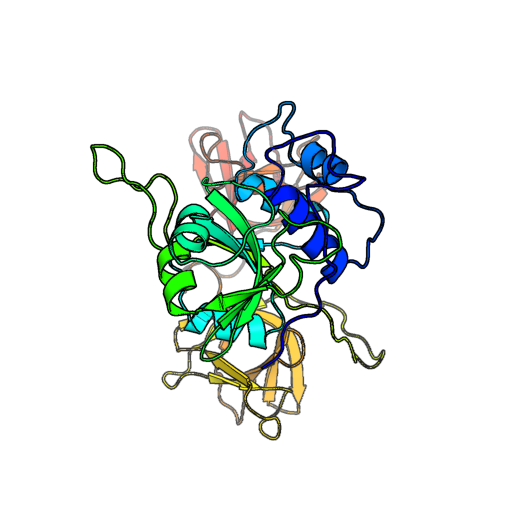 1
ATOM 1490 N N . VAL A 1 187 ? 5.894 -23.484 -2.597 1.00 33.56 187 VAL A N 1
ATOM 1491 C CA . VAL A 1 187 ? 7.219 -23.580 -3.192 1.00 33.56 187 VAL A CA 1
ATOM 1492 C C . VAL A 1 187 ? 7.721 -24.909 -2.652 1.00 33.56 187 VAL A C 1
ATOM 1494 O O . VAL A 1 187 ? 7.935 -25.047 -1.450 1.00 33.56 187 VAL A O 1
ATOM 1497 N N . ASP A 1 188 ? 7.785 -25.915 -3.523 1.00 30.98 188 ASP A N 1
ATOM 1498 C CA . ASP A 1 188 ? 8.596 -27.106 -3.275 1.00 30.98 188 ASP A CA 1
ATOM 1499 C C . ASP A 1 188 ? 9.949 -26.620 -2.734 1.00 30.98 188 ASP A C 1
ATOM 1501 O O . ASP A 1 188 ? 10.494 -25.653 -3.274 1.00 30.98 188 ASP A O 1
ATOM 1505 N N . GLU A 1 189 ? 10.465 -27.210 -1.652 1.00 30.81 189 GLU A N 1
ATOM 1506 C CA . GLU A 1 189 ? 11.688 -26.778 -0.946 1.00 30.81 189 GLU A CA 1
ATOM 1507 C C . GLU A 1 189 ? 12.974 -26.974 -1.789 1.00 30.81 189 GLU A C 1
ATOM 1509 O O . GLU A 1 189 ? 14.060 -27.256 -1.286 1.00 30.81 189 GLU A O 1
ATOM 1514 N N . GLY A 1 190 ? 12.886 -26.788 -3.103 1.00 31.62 190 GLY A N 1
ATOM 1515 C CA . GLY A 1 190 ? 13.975 -26.585 -4.037 1.00 31.62 190 GLY A CA 1
ATOM 1516 C C . GLY A 1 190 ? 14.150 -25.106 -4.385 1.00 31.62 190 GLY A C 1
ATOM 1517 O O . GLY A 1 190 ? 13.808 -24.680 -5.480 1.00 31.62 190 GLY A O 1
ATOM 1518 N N . GLN A 1 191 ? 14.774 -24.353 -3.477 1.00 31.33 191 GLN A N 1
ATOM 1519 C CA . GLN A 1 191 ? 15.662 -23.230 -3.813 1.00 31.33 191 GLN A CA 1
ATOM 1520 C C . GLN A 1 191 ? 15.106 -22.095 -4.719 1.00 31.33 191 GLN A C 1
ATOM 1522 O O . GLN A 1 191 ? 15.544 -21.961 -5.859 1.00 31.33 191 GLN A O 1
ATOM 1527 N N . ILE A 1 192 ? 14.314 -21.153 -4.188 1.00 33.03 192 ILE A N 1
ATOM 1528 C CA . ILE A 1 192 ? 14.305 -19.780 -4.744 1.00 33.03 192 ILE A CA 1
ATOM 1529 C C . ILE A 1 192 ? 15.327 -18.951 -3.961 1.00 33.03 192 ILE A C 1
ATOM 1531 O O . ILE A 1 192 ? 15.037 -18.365 -2.921 1.00 33.03 192 ILE A O 1
ATOM 1535 N N . TYR A 1 193 ? 16.565 -18.936 -4.450 1.00 30.62 193 TYR A N 1
ATOM 1536 C CA . TYR A 1 193 ? 17.575 -17.971 -4.019 1.00 30.62 193 TYR A CA 1
ATOM 1537 C C . TYR A 1 193 ? 17.399 -16.735 -4.896 1.00 30.62 193 TYR A C 1
ATOM 1539 O O . TYR A 1 193 ? 17.596 -16.823 -6.108 1.00 30.62 193 TYR A O 1
ATOM 1547 N N . LEU A 1 194 ? 17.053 -15.587 -4.305 1.00 30.67 194 LEU A N 1
ATOM 1548 C CA . LEU A 1 194 ? 17.054 -14.295 -4.998 1.00 30.67 194 LEU A CA 1
ATOM 1549 C C . LEU A 1 194 ? 18.476 -14.000 -5.495 1.00 30.67 194 LEU A C 1
ATOM 1551 O O . LEU A 1 194 ? 19.308 -13.484 -4.751 1.00 30.67 194 LEU A O 1
ATOM 1555 N N . LYS A 1 195 ? 18.781 -14.390 -6.736 1.00 33.97 195 LYS A N 1
ATOM 1556 C CA . LYS A 1 195 ? 20.112 -14.205 -7.319 1.00 33.97 195 LYS A CA 1
ATOM 1557 C C . LYS A 1 195 ? 20.268 -12.836 -7.967 1.00 33.97 195 LYS A C 1
ATOM 1559 O O . LYS A 1 195 ? 21.329 -12.249 -7.809 1.00 33.97 195 LYS A O 1
ATOM 1564 N N . GLU A 1 196 ? 19.254 -12.302 -8.653 1.00 34.81 196 GLU A N 1
ATOM 1565 C CA . GLU A 1 196 ? 19.363 -11.024 -9.375 1.00 34.81 196 GLU A CA 1
ATOM 1566 C C . GLU A 1 196 ? 17.976 -10.398 -9.615 1.00 34.81 196 GLU A C 1
ATOM 1568 O O . GLU A 1 196 ? 17.195 -10.925 -10.404 1.00 34.81 196 GLU A O 1
ATOM 1573 N N . ALA A 1 197 ? 17.682 -9.245 -9.002 1.00 37.09 197 ALA A N 1
ATOM 1574 C CA . ALA A 1 197 ? 16.532 -8.425 -9.388 1.00 37.09 197 ALA A CA 1
ATOM 1575 C C . ALA A 1 197 ? 16.904 -7.544 -10.598 1.00 37.09 197 ALA A C 1
ATOM 1577 O O . ALA A 1 197 ? 17.784 -6.685 -10.497 1.00 37.09 197 ALA A O 1
ATOM 1578 N N . LYS A 1 198 ? 16.260 -7.747 -11.753 1.00 52.28 198 LYS A N 1
ATOM 1579 C CA . LYS A 1 198 ? 16.526 -7.018 -13.009 1.00 52.28 198 LYS A CA 1
ATOM 1580 C C . LYS A 1 198 ? 15.309 -6.196 -13.421 1.00 52.28 198 LYS A C 1
ATOM 1582 O O . LYS A 1 198 ? 14.242 -6.753 -13.663 1.00 52.28 198 LYS A O 1
ATOM 1587 N N . ARG A 1 199 ? 15.463 -4.878 -13.589 1.00 50.72 199 ARG A N 1
ATOM 1588 C CA . ARG A 1 199 ? 14.444 -4.065 -14.278 1.00 50.72 199 ARG A CA 1
ATOM 1589 C C . ARG A 1 199 ? 14.485 -4.371 -15.771 1.00 50.72 199 ARG A C 1
ATOM 1591 O O . ARG A 1 199 ? 15.557 -4.327 -16.370 1.00 50.72 199 ARG A O 1
ATOM 1598 N N . MET A 1 200 ? 13.340 -4.680 -16.371 1.00 62.22 200 MET A N 1
ATOM 1599 C CA . MET A 1 200 ? 13.222 -4.999 -17.796 1.00 62.22 200 MET A CA 1
ATOM 1600 C C . MET A 1 200 ? 11.989 -4.345 -18.414 1.00 62.22 200 MET A C 1
ATOM 1602 O O . MET A 1 200 ? 10.965 -4.200 -17.755 1.00 62.22 200 MET A O 1
ATOM 1606 N N . ARG A 1 201 ? 12.078 -3.961 -19.685 1.00 76.62 201 ARG A N 1
ATOM 1607 C CA . ARG A 1 201 ? 11.002 -3.339 -20.455 1.00 76.62 201 ARG A CA 1
ATOM 1608 C C . ARG A 1 201 ? 10.460 -4.315 -21.483 1.00 76.62 201 ARG A C 1
ATOM 1610 O O . ARG A 1 201 ? 11.236 -4.954 -22.192 1.00 76.62 201 ARG A O 1
ATOM 1617 N N . VAL A 1 202 ? 9.139 -4.381 -21.598 1.00 84.50 202 VAL A N 1
ATOM 1618 C CA . VAL A 1 202 ? 8.455 -5.113 -22.668 1.00 84.50 202 VAL A CA 1
ATOM 1619 C C . VAL A 1 202 ? 8.643 -4.364 -23.985 1.00 84.50 202 VAL A C 1
ATOM 1621 O O . VAL A 1 202 ? 8.305 -3.186 -24.067 1.00 84.50 202 VAL A O 1
ATOM 1624 N N . ILE A 1 203 ? 9.170 -5.038 -25.010 1.00 83.69 203 ILE A N 1
ATOM 1625 C CA . ILE A 1 203 ? 9.401 -4.451 -26.345 1.00 83.69 203 ILE A CA 1
ATOM 1626 C C . ILE A 1 203 ? 8.487 -5.028 -27.428 1.00 83.69 203 ILE A C 1
ATOM 1628 O O . ILE A 1 203 ? 8.543 -4.606 -28.582 1.00 83.69 203 ILE A O 1
ATOM 1632 N N . PHE A 1 204 ? 7.658 -6.013 -27.080 1.00 88.62 204 PHE A N 1
ATOM 1633 C CA . PHE A 1 204 ? 6.791 -6.666 -28.047 1.00 88.62 204 PHE A CA 1
ATOM 1634 C C . PHE A 1 204 ? 5.532 -5.829 -28.327 1.00 88.62 204 PHE A C 1
ATOM 1636 O O . PHE A 1 204 ? 4.753 -5.591 -27.399 1.00 88.62 204 PHE A O 1
ATOM 1643 N N . PRO A 1 205 ? 5.274 -5.417 -29.587 1.00 81.12 205 PRO A N 1
ATOM 1644 C CA . PRO A 1 205 ? 4.180 -4.498 -29.910 1.00 81.12 205 PRO A CA 1
ATOM 1645 C C . PRO A 1 205 ? 2.780 -5.005 -29.549 1.00 81.12 205 PRO A C 1
ATOM 1647 O O . PRO A 1 205 ? 1.907 -4.198 -29.250 1.00 81.12 205 PRO A O 1
ATOM 1650 N N . GLY A 1 206 ? 2.566 -6.325 -29.571 1.00 85.38 206 GLY A N 1
ATOM 1651 C CA . GLY A 1 206 ? 1.269 -6.945 -29.281 1.00 85.38 206 GLY A CA 1
ATOM 1652 C C . GLY A 1 206 ? 0.956 -7.122 -27.793 1.00 85.38 206 GLY A C 1
ATOM 1653 O O . GLY A 1 206 ? -0.114 -7.626 -27.469 1.00 85.38 206 GLY A O 1
ATOM 1654 N N . GLY A 1 207 ? 1.874 -6.737 -26.901 1.00 82.44 207 GLY A N 1
ATOM 1655 C CA . GLY A 1 207 ? 1.780 -7.067 -25.482 1.00 82.44 207 GLY A CA 1
ATOM 1656 C C . GLY A 1 207 ? 2.081 -8.543 -25.197 1.00 82.44 207 GLY A C 1
ATOM 1657 O O . GLY A 1 207 ? 2.055 -9.406 -26.072 1.00 82.44 207 GLY A O 1
ATOM 1658 N N . MET A 1 208 ? 2.432 -8.830 -23.952 1.00 93.38 208 MET A N 1
ATOM 1659 C CA . MET A 1 208 ? 2.939 -10.122 -23.506 1.00 93.38 208 MET A CA 1
ATOM 1660 C C . MET A 1 208 ? 2.002 -10.752 -22.485 1.00 93.38 208 MET A C 1
ATOM 1662 O O . MET A 1 208 ? 1.513 -10.070 -21.589 1.00 93.38 208 MET A O 1
ATOM 1666 N N . ASN A 1 209 ? 1.823 -12.069 -22.562 1.00 92.62 209 ASN A N 1
ATOM 1667 C CA . ASN A 1 209 ? 1.130 -12.825 -21.521 1.00 92.62 209 ASN A CA 1
ATOM 1668 C C . ASN A 1 209 ? 2.082 -13.128 -20.360 1.00 92.62 209 ASN A C 1
ATOM 1670 O O . ASN A 1 209 ? 3.192 -13.620 -20.569 1.00 92.62 209 ASN A O 1
ATOM 1674 N N . VAL A 1 210 ? 1.606 -12.900 -19.141 1.00 84.62 210 VAL A N 1
ATOM 1675 C CA . VAL A 1 210 ? 2.172 -13.446 -17.906 1.00 84.62 210 VAL A CA 1
ATOM 1676 C C . VAL A 1 210 ? 1.444 -14.757 -17.612 1.00 84.62 210 VAL A C 1
ATOM 1678 O O . VAL A 1 210 ? 0.222 -14.821 -17.734 1.00 84.62 210 VAL A O 1
ATOM 1681 N N . ARG A 1 211 ? 2.174 -15.810 -17.252 1.00 91.19 211 ARG A N 1
ATOM 1682 C CA . ARG A 1 211 ? 1.676 -17.189 -17.146 1.00 91.19 211 ARG A CA 1
ATOM 1683 C C . ARG A 1 211 ? 1.948 -17.795 -15.774 1.00 91.19 211 ARG A C 1
ATOM 1685 O O . ARG A 1 211 ? 2.876 -17.363 -15.093 1.00 91.19 211 ARG A O 1
ATOM 1692 N N . LEU A 1 212 ? 1.174 -18.825 -15.415 1.00 65.19 212 LEU A N 1
ATOM 1693 C CA . LEU A 1 212 ? 1.321 -19.575 -14.154 1.00 65.19 212 LEU A CA 1
ATOM 1694 C C . LEU A 1 212 ? 2.712 -20.189 -13.958 1.00 65.19 212 LEU A C 1
ATOM 1696 O O . LEU A 1 212 ? 3.134 -20.408 -12.829 1.00 65.19 212 LEU A O 1
ATOM 1700 N N . GLY A 1 213 ? 3.431 -20.460 -15.041 1.00 78.38 213 GLY A N 1
ATOM 1701 C CA . GLY A 1 213 ? 4.753 -21.062 -15.007 1.00 78.38 213 GLY A CA 1
ATOM 1702 C C . GLY A 1 213 ? 5.586 -20.666 -16.227 1.00 78.38 213 GLY A C 1
ATOM 1703 O O . GLY A 1 213 ? 5.061 -20.060 -17.169 1.00 78.38 213 GLY A O 1
ATOM 1704 N N . PRO A 1 214 ? 6.890 -20.974 -16.204 1.00 86.88 214 PRO A N 1
ATOM 1705 C CA . PRO A 1 214 ? 7.816 -20.670 -17.285 1.00 86.88 214 PRO A CA 1
ATOM 1706 C C . PRO A 1 214 ? 7.610 -21.644 -18.448 1.00 86.88 214 PRO A C 1
ATOM 1708 O O . PRO A 1 214 ? 8.205 -22.717 -18.460 1.00 86.88 214 PRO A O 1
ATOM 1711 N N . GLY A 1 215 ? 6.747 -21.273 -19.393 1.00 89.25 215 GLY A N 1
ATOM 1712 C CA . GLY A 1 215 ? 6.405 -22.096 -20.552 1.00 89.25 215 GLY A CA 1
ATOM 1713 C C . GLY A 1 215 ? 5.071 -21.692 -21.179 1.00 89.25 215 GLY A C 1
ATOM 1714 O O . GLY A 1 215 ? 4.267 -20.980 -20.572 1.00 89.25 215 GLY A O 1
ATOM 1715 N N . THR A 1 216 ? 4.815 -22.118 -22.416 1.00 91.44 216 THR A N 1
ATOM 1716 C CA . THR A 1 216 ? 3.556 -21.786 -23.121 1.00 91.44 216 THR A CA 1
ATOM 1717 C C . THR A 1 216 ? 2.405 -22.738 -22.804 1.00 91.44 216 THR A C 1
ATOM 1719 O O . THR A 1 216 ? 1.246 -22.377 -23.016 1.00 91.44 216 THR A O 1
ATOM 1722 N N . GLU A 1 217 ? 2.721 -23.899 -22.241 1.00 88.56 217 GLU A N 1
ATOM 1723 C CA . GLU A 1 217 ? 1.816 -24.896 -21.679 1.00 88.56 217 GLU A CA 1
ATOM 1724 C C . GLU A 1 217 ? 1.103 -24.410 -20.410 1.00 88.56 217 GLU A C 1
ATOM 1726 O O . GLU A 1 217 ? 0.027 -24.905 -20.077 1.00 88.56 217 GLU A O 1
ATOM 1731 N N . PHE A 1 218 ? 1.660 -23.408 -19.723 1.00 80.19 218 PHE A N 1
ATOM 1732 C CA . PHE A 1 218 ? 1.035 -22.791 -18.560 1.00 80.19 218 PHE A CA 1
ATOM 1733 C C . PHE A 1 218 ? -0.004 -21.739 -18.965 1.00 80.19 218 PHE A C 1
ATOM 1735 O O . PHE A 1 218 ? 0.242 -20.883 -19.827 1.00 80.19 218 PHE A O 1
ATOM 1742 N N . SER A 1 219 ? -1.157 -21.761 -18.291 1.00 79.44 219 SER A N 1
ATOM 1743 C CA . SER A 1 219 ? -2.255 -20.819 -18.529 1.00 79.44 219 SER A CA 1
ATOM 1744 C C . SER A 1 219 ? -1.829 -19.358 -18.301 1.00 79.44 219 SER A C 1
ATOM 1746 O O . SER A 1 219 ? -1.109 -19.077 -17.335 1.00 79.44 219 SER A O 1
ATOM 1748 N N . PRO A 1 220 ? -2.273 -18.411 -19.151 1.00 79.31 220 PRO A N 1
ATOM 1749 C CA . PRO A 1 220 ? -2.130 -16.978 -18.897 1.00 79.31 220 PRO A CA 1
ATOM 1750 C C . PRO A 1 220 ? -2.897 -16.537 -17.641 1.00 79.31 220 PRO A C 1
ATOM 1752 O O . PRO A 1 220 ? -3.995 -17.028 -17.389 1.00 79.31 220 PRO A O 1
ATOM 1755 N N . VAL A 1 221 ? -2.330 -15.594 -16.888 1.00 65.56 221 VAL A N 1
ATOM 1756 C CA . VAL A 1 221 ? -2.906 -15.031 -15.647 1.00 65.56 221 VAL A CA 1
ATOM 1757 C C . VAL A 1 221 ? -2.921 -13.509 -15.599 1.00 65.56 221 VAL A C 1
ATOM 1759 O O . VAL A 1 221 ? -3.642 -12.930 -14.798 1.00 65.56 221 VAL A O 1
ATOM 1762 N N . ASP A 1 222 ? -2.103 -12.850 -16.417 1.00 75.81 222 ASP A N 1
ATOM 1763 C CA . ASP A 1 222 ? -2.012 -11.393 -16.511 1.00 75.81 222 ASP A CA 1
ATOM 1764 C C . ASP A 1 222 ? -1.424 -11.034 -17.889 1.00 75.81 222 ASP A C 1
ATOM 1766 O O . ASP A 1 222 ? -0.968 -11.909 -18.633 1.00 75.81 222 ASP A O 1
ATOM 1770 N N . SER A 1 223 ? -1.428 -9.756 -18.252 1.00 83.62 223 SER A N 1
ATOM 1771 C CA . SER A 1 223 ? -0.827 -9.266 -19.492 1.00 83.62 223 SER A CA 1
ATOM 1772 C C . SER A 1 223 ? -0.015 -7.998 -19.245 1.00 83.62 223 SER A C 1
ATOM 1774 O O . SER A 1 223 ? -0.256 -7.265 -18.288 1.00 83.62 223 SER A O 1
ATOM 1776 N N . ARG A 1 224 ? 0.992 -7.757 -20.086 1.00 83.00 224 ARG A N 1
ATOM 1777 C CA . ARG A 1 224 ? 1.836 -6.560 -20.043 1.00 83.00 224 ARG A CA 1
ATOM 1778 C C . ARG A 1 224 ? 1.877 -5.897 -21.397 1.00 83.00 224 ARG A C 1
ATOM 1780 O O . ARG A 1 224 ? 2.145 -6.547 -22.404 1.00 83.00 224 ARG A O 1
ATOM 1787 N N . ASN A 1 225 ? 1.613 -4.602 -21.408 1.00 83.94 225 ASN A N 1
ATOM 1788 C CA . ASN A 1 225 ? 1.598 -3.815 -22.624 1.00 83.94 225 ASN A CA 1
ATOM 1789 C C . ASN A 1 225 ? 3.026 -3.537 -23.097 1.00 83.94 225 ASN A C 1
ATOM 1791 O O . ASN A 1 225 ? 3.986 -3.568 -22.324 1.00 83.94 225 ASN A O 1
ATOM 1795 N N . ASN A 1 226 ? 3.164 -3.230 -24.385 1.00 83.38 226 ASN A N 1
ATOM 1796 C CA . ASN A 1 226 ? 4.417 -2.712 -24.916 1.00 83.38 226 ASN A CA 1
ATOM 1797 C C . ASN A 1 226 ? 4.848 -1.456 -24.137 1.00 83.38 226 ASN A C 1
ATOM 1799 O O . ASN A 1 226 ? 4.044 -0.551 -23.919 1.00 83.38 226 ASN A O 1
ATOM 1803 N N . GLY A 1 227 ? 6.118 -1.392 -23.745 1.00 65.75 227 GLY A N 1
ATOM 1804 C CA . GLY A 1 227 ? 6.677 -0.292 -22.968 1.00 65.75 227 GLY A CA 1
ATOM 1805 C C . GLY A 1 227 ? 6.557 -0.443 -21.451 1.00 65.75 227 GLY A C 1
ATOM 1806 O O . GLY A 1 227 ? 7.235 0.314 -20.751 1.00 65.75 227 GLY A O 1
ATOM 1807 N N . ASP A 1 228 ? 5.792 -1.416 -20.938 1.00 68.44 228 ASP A N 1
ATOM 1808 C CA . ASP A 1 228 ? 5.714 -1.695 -19.501 1.00 68.44 228 ASP A CA 1
ATOM 1809 C C . ASP A 1 228 ? 7.098 -2.040 -18.939 1.00 68.44 228 ASP A C 1
ATOM 1811 O O . ASP A 1 228 ? 7.859 -2.802 -19.540 1.00 68.44 228 ASP A O 1
ATOM 1815 N N . VAL A 1 229 ? 7.412 -1.491 -17.764 1.00 59.28 229 VAL A N 1
ATOM 1816 C CA . VAL A 1 229 ? 8.649 -1.774 -17.027 1.00 59.28 229 VAL A CA 1
ATOM 1817 C C . VAL A 1 229 ? 8.335 -2.691 -15.856 1.00 59.28 229 VAL A C 1
ATOM 1819 O O . VAL A 1 229 ? 7.458 -2.402 -15.043 1.00 59.28 229 VAL A O 1
ATOM 1822 N N . LEU A 1 230 ? 9.075 -3.787 -15.766 1.00 62.06 230 LEU A N 1
ATOM 1823 C CA . LEU A 1 230 ? 8.852 -4.896 -14.853 1.00 62.06 230 LEU A CA 1
ATOM 1824 C C . LEU A 1 230 ? 10.098 -5.135 -14.008 1.00 62.06 230 LEU A C 1
ATOM 1826 O O . LEU A 1 230 ? 11.219 -4.905 -14.461 1.00 62.06 230 LEU A O 1
ATOM 1830 N N . MET A 1 231 ? 9.898 -5.637 -12.794 1.00 52.66 231 MET A N 1
ATOM 1831 C CA . MET A 1 231 ? 10.977 -6.207 -11.999 1.00 52.66 231 MET A CA 1
ATOM 1832 C C . MET A 1 231 ? 10.982 -7.721 -12.196 1.00 52.66 231 MET A C 1
ATOM 1834 O O . MET A 1 231 ? 10.000 -8.383 -11.869 1.00 52.66 231 MET A O 1
ATOM 1838 N N . ILE A 1 232 ? 12.072 -8.255 -12.737 1.00 66.06 232 ILE A N 1
ATOM 1839 C CA . ILE A 1 232 ? 12.326 -9.691 -12.828 1.00 66.06 232 ILE A CA 1
ATOM 1840 C C . ILE A 1 232 ? 13.102 -10.105 -11.584 1.00 66.06 232 ILE A C 1
ATOM 1842 O O . ILE A 1 232 ? 14.213 -9.630 -11.377 1.00 66.06 232 ILE A O 1
ATOM 1846 N N . LEU A 1 233 ? 12.511 -10.960 -10.757 1.00 48.25 233 LEU A N 1
ATOM 1847 C CA . LEU A 1 233 ? 13.076 -11.426 -9.487 1.00 48.25 233 LEU A CA 1
ATOM 1848 C C . LEU A 1 233 ? 14.015 -12.627 -9.675 1.00 48.25 233 LEU A C 1
ATOM 1850 O O . LEU A 1 233 ? 14.937 -12.835 -8.891 1.00 48.25 233 LEU A O 1
ATOM 1854 N N . GLU A 1 234 ? 13.766 -13.411 -10.724 1.00 59.41 234 GLU A N 1
ATOM 1855 C CA . GLU A 1 234 ? 14.514 -14.614 -11.085 1.00 59.41 234 GLU A CA 1
ATOM 1856 C C . GLU A 1 234 ? 14.344 -14.900 -12.585 1.00 59.41 234 GLU A C 1
ATOM 1858 O O . GLU A 1 234 ? 13.334 -14.524 -13.181 1.00 59.41 234 GLU A O 1
ATOM 1863 N N . THR A 1 235 ? 15.305 -15.586 -13.205 1.00 72.00 235 THR A N 1
ATOM 1864 C CA . THR A 1 235 ? 15.184 -16.098 -14.576 1.00 72.00 235 THR A CA 1
ATOM 1865 C C . THR A 1 235 ? 15.347 -17.610 -14.624 1.00 72.00 235 THR A C 1
ATOM 1867 O O . THR A 1 235 ? 16.294 -18.132 -14.038 1.00 72.00 235 THR A O 1
ATOM 1870 N N . LYS A 1 236 ? 14.509 -18.295 -15.406 1.00 80.12 236 LYS A N 1
ATOM 1871 C CA . LYS A 1 236 ? 14.629 -19.726 -15.705 1.00 80.12 236 LYS A CA 1
ATOM 1872 C C . LYS A 1 236 ? 14.869 -19.926 -17.197 1.00 80.12 236 LYS A C 1
ATOM 1874 O O . LYS A 1 236 ? 14.132 -19.376 -18.013 1.00 80.12 236 LYS A O 1
ATOM 1879 N N . ALA A 1 237 ? 15.894 -20.699 -17.537 1.00 81.56 237 ALA A N 1
ATOM 1880 C CA . ALA A 1 237 ? 16.198 -21.072 -18.912 1.00 81.56 237 ALA A CA 1
ATOM 1881 C C . ALA A 1 237 ? 15.703 -22.493 -19.205 1.00 81.56 237 ALA A C 1
ATOM 1883 O O . ALA A 1 237 ? 15.848 -23.381 -18.363 1.00 81.56 237 ALA A O 1
ATOM 1884 N N . ASP A 1 238 ? 15.164 -22.693 -20.403 1.00 79.81 238 ASP A N 1
ATOM 1885 C CA . ASP A 1 238 ? 14.898 -24.003 -20.993 1.00 79.81 238 ASP A CA 1
ATOM 1886 C C . ASP A 1 238 ? 15.391 -23.989 -22.446 1.00 79.81 238 ASP A C 1
ATOM 1888 O O . ASP A 1 238 ? 14.824 -23.333 -23.321 1.00 79.81 238 ASP A O 1
ATOM 1892 N N . GLY A 1 239 ? 16.536 -24.629 -22.692 1.00 83.12 239 GLY A N 1
ATOM 1893 C CA . GLY A 1 239 ? 17.237 -24.521 -23.970 1.00 83.12 239 GLY A CA 1
ATOM 1894 C C . GLY A 1 239 ? 17.596 -23.070 -24.322 1.00 83.12 239 GLY A C 1
ATOM 1895 O O . GLY A 1 239 ? 18.394 -22.439 -23.629 1.00 83.12 239 GLY A O 1
ATOM 1896 N N . ALA A 1 240 ? 17.039 -22.568 -25.429 1.00 76.94 240 ALA A N 1
ATOM 1897 C CA . ALA A 1 240 ? 17.228 -21.192 -25.904 1.00 76.94 240 ALA A CA 1
ATOM 1898 C C . ALA A 1 240 ? 16.163 -20.210 -25.379 1.00 76.94 240 ALA A C 1
ATOM 1900 O O . ALA A 1 240 ? 16.284 -19.004 -25.601 1.00 76.94 240 ALA A O 1
ATOM 1901 N N . ASP A 1 241 ? 15.133 -20.713 -24.699 1.00 87.44 241 ASP A N 1
ATOM 1902 C CA . ASP A 1 241 ? 14.064 -19.895 -24.150 1.00 87.44 241 ASP A CA 1
ATOM 1903 C C . ASP A 1 241 ? 14.415 -19.462 -22.725 1.00 87.44 241 ASP A C 1
ATOM 1905 O O . ASP A 1 241 ? 14.976 -20.216 -21.925 1.00 87.44 241 ASP A O 1
ATOM 1909 N N . VAL A 1 242 ? 14.071 -18.222 -22.394 1.00 85.81 242 VAL A N 1
ATOM 1910 C CA . VAL A 1 242 ? 14.338 -17.614 -21.092 1.00 85.81 242 VAL A CA 1
ATOM 1911 C C . VAL A 1 242 ? 13.056 -16.986 -20.579 1.00 85.81 242 VAL A C 1
ATOM 1913 O O . VAL A 1 242 ? 12.451 -16.151 -21.248 1.00 85.81 242 VAL A O 1
ATOM 1916 N N . TRP A 1 243 ? 12.673 -17.336 -19.358 1.00 91.94 243 TRP A N 1
ATOM 1917 C CA . TRP A 1 243 ? 11.488 -16.830 -18.677 1.00 91.94 243 TRP A CA 1
ATOM 1918 C C . TRP A 1 243 ? 11.886 -16.039 -17.435 1.00 91.94 243 TRP A C 1
ATOM 1920 O O . TRP A 1 243 ? 12.784 -16.441 -16.701 1.00 91.94 243 TRP A O 1
ATOM 1930 N N . GLY A 1 244 ? 11.220 -14.912 -17.195 1.00 81.62 244 GLY A N 1
ATOM 1931 C CA . GLY A 1 244 ? 11.407 -14.066 -16.020 1.00 81.62 244 GLY A CA 1
ATOM 1932 C C . GLY A 1 244 ? 10.266 -14.218 -15.022 1.00 81.62 244 GLY A C 1
ATOM 1933 O O . GLY A 1 244 ? 9.101 -14.120 -15.404 1.00 81.62 244 GLY A O 1
ATOM 1934 N N . CYS A 1 245 ? 10.603 -14.420 -13.753 1.00 71.06 245 CYS A N 1
ATOM 1935 C CA . CYS A 1 245 ? 9.666 -14.462 -12.641 1.00 71.06 245 CYS A CA 1
ATOM 1936 C C . CYS A 1 245 ? 9.363 -13.036 -12.160 1.00 71.06 245 CYS A C 1
ATOM 1938 O O . CYS A 1 245 ? 10.268 -12.295 -11.779 1.00 71.06 245 CYS A O 1
ATOM 1940 N N . LEU A 1 246 ? 8.089 -12.648 -12.172 1.00 51.78 246 LEU A N 1
ATOM 1941 C CA . LEU A 1 246 ? 7.576 -11.389 -11.608 1.00 51.78 246 LEU A CA 1
ATOM 1942 C C . LEU A 1 246 ? 7.103 -11.556 -10.155 1.00 51.78 246 LEU A C 1
ATOM 1944 O O . LEU A 1 246 ? 6.706 -10.582 -9.516 1.00 51.78 246 LEU A O 1
ATOM 1948 N N . GLY A 1 247 ? 7.052 -12.800 -9.680 1.00 47.88 247 GLY A N 1
ATOM 1949 C CA . GLY A 1 247 ? 6.455 -13.227 -8.421 1.00 47.88 247 GLY A CA 1
ATOM 1950 C C . GLY A 1 247 ? 5.863 -14.639 -8.544 1.00 47.88 247 GLY A C 1
ATOM 1951 O O . GLY A 1 247 ? 5.877 -15.217 -9.637 1.00 47.88 247 GLY A O 1
ATOM 1952 N N . PRO A 1 248 ? 5.320 -15.199 -7.451 1.00 51.62 248 PRO A N 1
ATOM 1953 C CA . PRO A 1 248 ? 4.747 -16.545 -7.439 1.00 51.62 248 PRO A CA 1
ATOM 1954 C C . PRO A 1 248 ? 3.735 -16.755 -8.569 1.00 51.62 248 PRO A C 1
ATOM 1956 O O . PRO A 1 248 ? 2.848 -15.927 -8.770 1.00 51.62 248 PRO A O 1
ATOM 1959 N N . ASN A 1 249 ? 3.880 -17.854 -9.316 1.00 61.09 249 ASN A N 1
ATOM 1960 C CA . ASN A 1 249 ? 3.037 -18.216 -10.462 1.00 61.09 249 ASN A CA 1
ATOM 1961 C C . ASN A 1 249 ? 2.874 -17.108 -11.523 1.00 61.09 249 ASN A C 1
ATOM 1963 O O . ASN A 1 249 ? 1.828 -16.994 -12.163 1.00 61.09 249 ASN A O 1
ATOM 1967 N N . ARG A 1 250 ? 3.885 -16.247 -11.691 1.00 76.56 250 ARG A N 1
ATOM 1968 C CA . ARG A 1 250 ? 3.856 -15.144 -12.658 1.00 76.56 250 ARG A CA 1
ATOM 1969 C C . ARG A 1 250 ? 5.154 -15.102 -13.438 1.00 76.56 250 ARG A C 1
ATOM 1971 O O . ARG A 1 250 ? 6.133 -14.493 -13.019 1.00 76.56 250 ARG A O 1
ATOM 1978 N N . TRP A 1 251 ? 5.127 -15.722 -14.606 1.00 86.19 251 TRP A N 1
ATOM 1979 C CA . TRP A 1 251 ? 6.268 -15.831 -15.500 1.00 86.19 251 TRP A CA 1
ATOM 1980 C C . TRP A 1 251 ? 5.984 -15.157 -16.831 1.00 86.19 251 TRP A C 1
ATOM 1982 O O . TRP A 1 251 ? 4.900 -15.292 -17.392 1.00 86.19 251 TRP A O 1
ATOM 1992 N N . ILE A 1 252 ? 6.963 -14.434 -17.353 1.00 91.81 252 ILE A N 1
ATOM 1993 C CA . ILE A 1 252 ? 6.879 -13.760 -18.647 1.00 91.81 252 ILE A CA 1
ATOM 1994 C C . ILE A 1 252 ? 8.075 -14.165 -19.505 1.00 91.81 252 ILE A C 1
ATOM 1996 O O . ILE A 1 252 ? 9.198 -14.246 -19.009 1.00 91.81 252 ILE A O 1
ATOM 2000 N N . ALA A 1 253 ? 7.847 -14.448 -20.785 1.00 94.94 253 ALA A N 1
ATOM 2001 C CA . ALA A 1 253 ? 8.932 -14.811 -21.688 1.00 94.94 253 ALA A CA 1
ATOM 2002 C C . ALA A 1 253 ? 9.858 -13.605 -21.896 1.00 94.94 253 ALA A C 1
ATOM 2004 O O . ALA A 1 253 ? 9.413 -12.555 -22.350 1.00 94.94 253 ALA A O 1
ATOM 2005 N N . ILE A 1 254 ? 11.141 -13.761 -21.575 1.00 86.56 254 ILE A N 1
ATOM 2006 C CA . ILE A 1 254 ? 12.209 -12.814 -21.912 1.00 86.56 254 ILE A CA 1
ATOM 2007 C C . ILE A 1 254 ? 12.726 -13.129 -23.316 1.00 86.56 254 ILE A C 1
ATOM 2009 O O . ILE A 1 254 ? 12.812 -12.232 -24.155 1.00 86.56 254 ILE A O 1
ATOM 2013 N N . GLN A 1 255 ? 13.017 -14.406 -23.575 1.00 85.56 255 GLN A N 1
ATOM 2014 C CA . GLN A 1 255 ? 13.358 -14.947 -24.887 1.00 85.56 255 GLN A CA 1
ATOM 2015 C C . GLN A 1 255 ? 12.504 -16.182 -25.158 1.00 85.56 255 GLN A C 1
ATOM 2017 O O . GLN A 1 255 ? 12.329 -17.008 -24.267 1.00 85.56 255 GLN A O 1
ATOM 2022 N N . PHE A 1 256 ? 11.945 -16.292 -26.359 1.00 91.50 256 PHE A N 1
ATOM 2023 C CA . PHE A 1 256 ? 11.138 -17.449 -26.740 1.00 91.50 256 PHE A CA 1
ATOM 2024 C C . PHE A 1 256 ? 11.178 -17.675 -28.255 1.00 91.50 256 PHE A C 1
ATOM 2026 O O . PHE A 1 256 ? 11.030 -16.721 -29.026 1.00 91.50 256 PHE A O 1
ATOM 2033 N N . ASN A 1 257 ? 11.388 -18.917 -28.699 1.00 90.38 257 ASN A N 1
ATOM 2034 C CA . ASN A 1 257 ? 11.491 -19.285 -30.118 1.00 90.38 257 ASN A CA 1
ATOM 2035 C C . ASN A 1 257 ? 12.472 -18.392 -30.908 1.00 90.38 257 ASN A C 1
ATOM 2037 O O . ASN A 1 257 ? 12.184 -17.953 -32.023 1.00 90.38 257 ASN A O 1
ATOM 2041 N N . GLY A 1 258 ? 13.620 -18.069 -30.304 1.00 80.81 258 GLY A N 1
ATOM 2042 C CA . GLY A 1 258 ? 14.660 -17.234 -30.917 1.00 80.81 258 GLY A CA 1
ATOM 2043 C C . GLY A 1 258 ? 14.358 -15.729 -30.966 1.00 80.81 258 GLY A C 1
ATOM 2044 O O . GLY A 1 258 ? 15.171 -14.970 -31.490 1.00 80.81 258 GLY A O 1
ATOM 2045 N N . ASN A 1 259 ? 13.234 -15.272 -30.407 1.00 84.75 259 ASN A N 1
ATOM 2046 C CA . ASN A 1 259 ? 12.890 -13.852 -30.312 1.00 84.75 259 ASN A CA 1
ATOM 2047 C C . ASN A 1 259 ? 13.137 -13.317 -28.899 1.00 84.75 259 ASN A C 1
ATOM 2049 O O . ASN A 1 259 ? 12.942 -14.030 -27.919 1.00 84.75 259 ASN A O 1
ATOM 2053 N N . THR A 1 260 ? 13.517 -12.042 -28.793 1.00 83.19 260 THR A N 1
ATOM 2054 C CA . THR A 1 260 ? 13.614 -11.317 -27.514 1.00 83.19 260 THR A CA 1
ATOM 2055 C C . THR A 1 260 ? 12.380 -10.440 -27.323 1.00 83.19 260 THR A C 1
ATOM 2057 O O . THR A 1 260 ? 12.033 -9.660 -28.207 1.00 83.19 260 THR A O 1
ATOM 2060 N N . TYR A 1 261 ? 11.738 -10.551 -26.164 1.00 87.50 261 TYR A N 1
ATOM 2061 C CA . TYR A 1 261 ? 10.489 -9.854 -25.838 1.00 87.50 261 TYR A CA 1
ATOM 2062 C C . TYR A 1 261 ? 10.647 -8.830 -24.716 1.00 87.50 261 TYR A C 1
ATOM 2064 O O . TYR A 1 261 ? 9.907 -7.843 -24.676 1.00 87.50 261 TYR A O 1
ATOM 2072 N N . LEU A 1 262 ? 11.617 -9.050 -23.825 1.00 82.50 262 LEU A N 1
ATOM 2073 C CA . LEU A 1 262 ? 12.006 -8.115 -22.778 1.00 82.50 262 LEU A CA 1
ATOM 2074 C C . LEU A 1 262 ? 13.481 -7.764 -22.938 1.00 82.50 262 LEU A C 1
ATOM 2076 O O . LEU A 1 262 ? 14.318 -8.634 -23.171 1.00 82.50 262 LEU A O 1
ATOM 2080 N N . VAL A 1 263 ? 13.805 -6.495 -22.730 1.00 68.50 263 VAL A N 1
ATOM 2081 C CA . VAL A 1 263 ? 15.191 -6.012 -22.666 1.00 68.50 263 VAL A CA 1
ATOM 2082 C C . VAL A 1 263 ? 15.442 -5.373 -21.306 1.00 68.50 263 VAL A C 1
ATOM 2084 O O . VAL A 1 263 ? 14.495 -4.855 -20.714 1.00 68.50 263 VAL A O 1
ATOM 2087 N N . PRO A 1 264 ? 16.675 -5.396 -20.775 1.00 51.94 264 PRO A N 1
ATOM 2088 C CA . PRO A 1 264 ? 17.000 -4.645 -19.570 1.00 51.94 264 PRO A CA 1
ATOM 2089 C C . PRO A 1 264 ? 16.549 -3.180 -19.676 1.00 51.94 264 PRO A C 1
ATOM 2091 O O . PRO A 1 264 ? 16.833 -2.505 -20.665 1.00 51.94 264 PRO A O 1
ATOM 2094 N N . ASP A 1 265 ? 15.830 -2.704 -18.661 1.00 46.56 265 ASP A N 1
ATOM 2095 C CA . ASP A 1 265 ? 15.392 -1.317 -18.540 1.00 46.56 265 ASP A CA 1
ATOM 2096 C C . ASP A 1 265 ? 16.310 -0.600 -17.563 1.00 46.56 265 ASP A C 1
ATOM 2098 O O . ASP A 1 265 ? 16.126 -0.634 -16.344 1.00 46.56 265 ASP A O 1
ATOM 2102 N N . PHE A 1 266 ? 17.332 0.036 -18.117 1.00 41.03 266 PHE A N 1
ATOM 2103 C CA . PHE A 1 266 ? 18.175 0.940 -17.359 1.00 41.03 266 PHE A CA 1
ATOM 2104 C C . PHE A 1 266 ? 17.516 2.318 -17.372 1.00 41.03 266 PHE A C 1
ATOM 2106 O O . PHE A 1 266 ? 17.243 2.854 -18.452 1.00 41.03 266 PHE A O 1
ATOM 2113 N N . PRO A 1 267 ? 17.250 2.928 -16.208 1.00 35.50 267 PRO A N 1
ATOM 2114 C CA . PRO A 1 267 ? 16.746 4.287 -16.177 1.00 35.50 267 PRO A CA 1
ATOM 2115 C C . PRO A 1 267 ? 17.835 5.217 -16.763 1.00 35.50 267 PRO A C 1
ATOM 2117 O O . PRO A 1 267 ? 18.812 5.521 -16.083 1.00 35.50 267 PRO A O 1
ATOM 2120 N N . GLY A 1 268 ? 17.710 5.641 -18.031 1.00 37.28 268 GLY A N 1
ATOM 2121 C CA . GLY A 1 268 ? 18.698 6.526 -18.679 1.00 37.28 268 GLY A CA 1
ATOM 2122 C C . GLY A 1 268 ? 18.742 6.558 -20.215 1.00 37.28 268 GLY A C 1
ATOM 2123 O O . GLY A 1 268 ? 19.273 7.515 -20.771 1.00 37.28 268 GLY A O 1
ATOM 2124 N N . GLY A 1 269 ? 18.148 5.589 -20.921 1.00 37.78 269 GLY A N 1
ATOM 2125 C CA . GLY A 1 269 ? 18.211 5.536 -22.392 1.00 37.78 269 GLY A CA 1
ATOM 2126 C C . GLY A 1 269 ? 19.582 5.101 -22.940 1.00 37.78 269 GLY A C 1
ATOM 2127 O O . GLY A 1 269 ? 20.532 4.886 -22.195 1.00 37.78 269 GLY A O 1
ATOM 2128 N N . THR A 1 270 ? 19.687 4.950 -24.264 1.00 34.25 270 THR A N 1
ATOM 2129 C CA . THR A 1 270 ? 20.830 4.354 -24.995 1.00 34.25 270 THR A CA 1
ATOM 2130 C C . THR A 1 270 ? 22.094 5.226 -25.070 1.00 34.25 270 THR A C 1
ATOM 2132 O O . THR A 1 270 ? 22.969 4.947 -25.884 1.00 34.25 270 THR A O 1
ATOM 2135 N N . ASN A 1 271 ? 22.184 6.288 -24.264 1.00 38.59 271 ASN A N 1
ATOM 2136 C CA . ASN A 1 271 ? 23.247 7.294 -24.346 1.00 38.59 271 ASN A CA 1
ATOM 2137 C C . ASN A 1 271 ? 24.142 7.381 -23.095 1.00 38.59 271 ASN A C 1
ATOM 2139 O O . ASN A 1 271 ? 25.013 8.246 -23.072 1.00 38.59 271 ASN A O 1
ATOM 2143 N N . ASP A 1 272 ? 23.967 6.533 -22.072 1.00 40.66 272 ASP A N 1
ATOM 2144 C CA . ASP A 1 272 ? 24.942 6.471 -20.967 1.00 40.66 272 ASP A CA 1
ATOM 2145 C C . ASP A 1 272 ? 26.136 5.569 -21.371 1.00 40.66 272 ASP A C 1
ATOM 2147 O O . ASP A 1 272 ? 25.908 4.480 -21.915 1.00 40.66 272 ASP A O 1
ATOM 2151 N N . PRO A 1 273 ? 27.402 5.996 -21.183 1.00 39.78 273 PRO A N 1
ATOM 2152 C CA . PRO A 1 273 ? 28.561 5.274 -21.705 1.00 39.78 273 PRO A CA 1
ATOM 2153 C C . PRO A 1 273 ? 28.790 3.895 -21.068 1.00 39.78 273 PRO A C 1
ATOM 2155 O O . PRO A 1 273 ? 28.378 3.586 -19.949 1.00 39.78 273 PRO A O 1
ATOM 2158 N N . ALA A 1 274 ? 29.497 3.047 -21.816 1.00 43.47 274 ALA A N 1
ATOM 2159 C CA . ALA A 1 274 ? 29.823 1.678 -21.451 1.00 43.47 274 ALA A CA 1
ATOM 2160 C C . ALA A 1 274 ? 30.885 1.617 -20.333 1.00 43.47 274 ALA A C 1
ATOM 2162 O O . ALA A 1 274 ? 32.074 1.726 -20.602 1.00 43.47 274 ALA A O 1
ATOM 2163 N N . ILE A 1 275 ? 30.426 1.347 -19.107 1.00 43.97 275 ILE A N 1
ATOM 2164 C CA . ILE A 1 275 ? 31.205 1.049 -17.889 1.00 43.97 275 ILE A CA 1
ATOM 2165 C C . ILE A 1 275 ? 31.989 2.242 -17.324 1.00 43.97 275 ILE A C 1
ATOM 2167 O O . ILE A 1 275 ? 32.789 2.890 -17.991 1.00 43.97 275 ILE A O 1
ATOM 2171 N N . HIS A 1 276 ? 31.792 2.467 -16.026 1.00 57.56 276 HIS A N 1
ATOM 2172 C CA . HIS A 1 276 ? 32.436 3.522 -15.261 1.00 57.56 276 HIS A CA 1
ATOM 2173 C C . HIS A 1 276 ? 33.038 2.991 -13.951 1.00 57.56 276 HIS A C 1
ATOM 2175 O O . HIS A 1 276 ? 32.737 1.873 -13.520 1.00 57.56 276 HIS A O 1
ATOM 2181 N N . GLU A 1 277 ? 33.925 3.796 -13.368 1.00 67.50 277 GLU A N 1
ATOM 2182 C CA . GLU A 1 277 ? 34.866 3.436 -12.307 1.00 67.50 277 GLU A CA 1
ATOM 2183 C C . GLU A 1 277 ? 34.174 2.969 -11.014 1.00 67.50 277 GLU A C 1
ATOM 2185 O O . GLU A 1 277 ? 33.068 3.398 -10.658 1.00 67.50 277 GLU A O 1
ATOM 2190 N N . ILE A 1 278 ? 34.839 2.053 -10.304 1.00 77.19 278 ILE A N 1
ATOM 2191 C CA . ILE A 1 278 ? 34.393 1.578 -8.995 1.00 77.19 278 ILE A CA 1
ATOM 2192 C C . ILE A 1 278 ? 34.999 2.488 -7.938 1.00 77.19 278 ILE A C 1
ATOM 2194 O O . ILE A 1 278 ? 36.214 2.648 -7.870 1.00 77.19 278 ILE A O 1
ATOM 2198 N N . TYR A 1 279 ? 34.146 3.034 -7.085 1.00 86.88 279 TYR A N 1
ATOM 2199 C CA . TYR A 1 279 ? 34.546 3.819 -5.932 1.00 86.88 279 TYR A CA 1
ATOM 2200 C C . TYR A 1 279 ? 34.278 3.041 -4.647 1.00 86.88 279 TYR A C 1
ATOM 2202 O O . TYR A 1 279 ? 33.314 2.287 -4.563 1.00 86.88 279 TYR A O 1
ATOM 2210 N N . GLU A 1 280 ? 35.112 3.237 -3.636 1.00 89.00 280 GLU A N 1
ATOM 2211 C CA . GLU A 1 280 ? 34.887 2.775 -2.270 1.00 89.00 280 GLU A CA 1
ATOM 2212 C C . GLU A 1 280 ? 34.509 3.973 -1.393 1.00 89.00 280 GLU A C 1
ATOM 2214 O O . GLU A 1 280 ? 35.184 5.004 -1.416 1.00 89.00 280 GLU A O 1
ATOM 2219 N N . VAL A 1 281 ? 33.437 3.847 -0.613 1.00 89.56 281 VAL A N 1
ATOM 2220 C CA . VAL A 1 281 ? 33.032 4.860 0.371 1.00 89.56 281 VAL A CA 1
ATOM 2221 C C . VAL A 1 281 ? 34.080 4.939 1.484 1.00 89.56 281 VAL A C 1
ATOM 2223 O O . VAL A 1 281 ? 34.336 3.951 2.166 1.00 89.56 281 VAL A O 1
ATOM 2226 N N . VAL A 1 282 ? 34.663 6.118 1.700 1.00 93.19 282 VAL A N 1
ATOM 2227 C CA . VAL A 1 282 ? 35.712 6.361 2.713 1.00 93.19 282 VAL A CA 1
ATOM 2228 C C . VAL A 1 282 ? 35.323 7.373 3.781 1.00 93.19 282 VAL A C 1
ATOM 2230 O O . VAL A 1 282 ? 36.062 7.547 4.748 1.00 93.19 282 VAL A O 1
ATOM 2233 N N . GLY A 1 283 ? 34.168 8.029 3.635 1.00 82.12 283 GLY A N 1
ATOM 2234 C CA . GLY A 1 283 ? 33.620 8.884 4.684 1.00 82.12 283 GLY A CA 1
ATOM 2235 C C . GLY A 1 283 ? 33.472 8.099 5.998 1.00 82.12 283 GLY A C 1
ATOM 2236 O O . GLY A 1 283 ? 32.974 6.975 5.964 1.00 82.12 283 GLY A O 1
ATOM 2237 N N . PRO A 1 284 ? 33.893 8.643 7.154 1.00 70.62 284 PRO A N 1
ATOM 2238 C CA . PRO A 1 284 ? 33.897 7.902 8.420 1.00 70.62 284 PRO A CA 1
ATOM 2239 C C . PRO A 1 284 ? 32.492 7.472 8.867 1.00 70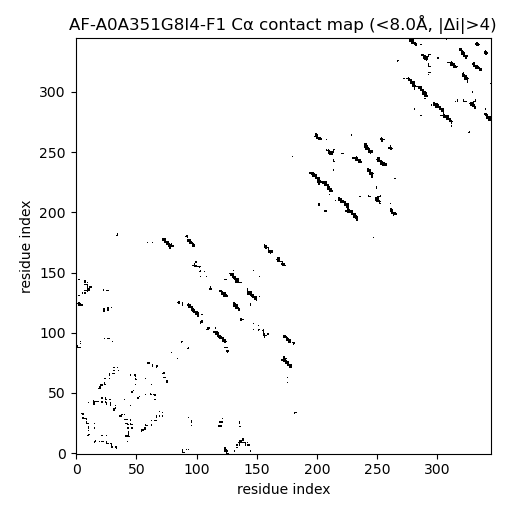.62 284 PRO A C 1
ATOM 2241 O O . PRO A 1 284 ? 32.352 6.416 9.475 1.00 70.62 284 PRO A O 1
ATOM 2244 N N . ASP A 1 285 ? 31.468 8.236 8.480 1.00 77.88 285 ASP A N 1
ATOM 2245 C CA . ASP A 1 285 ? 30.061 8.008 8.829 1.00 77.88 285 ASP A CA 1
ATOM 2246 C C . ASP A 1 285 ? 29.229 7.466 7.648 1.00 77.88 285 ASP A C 1
ATOM 2248 O O . ASP A 1 285 ? 27.999 7.538 7.654 1.00 77.88 285 ASP A O 1
ATOM 2252 N N . GLY A 1 286 ? 29.887 6.958 6.600 1.00 72.06 286 GLY A N 1
ATOM 2253 C CA . GLY A 1 286 ? 29.236 6.570 5.351 1.00 72.06 286 GLY A CA 1
ATOM 2254 C C . GLY A 1 286 ? 28.913 7.759 4.437 1.00 72.06 286 GLY A C 1
ATOM 2255 O O . GLY A 1 286 ? 29.487 8.846 4.554 1.00 72.06 286 GLY A O 1
ATOM 2256 N N . LEU A 1 287 ? 28.018 7.541 3.470 1.00 83.81 287 LEU A N 1
ATOM 2257 C CA . LEU A 1 287 ? 27.687 8.503 2.418 1.00 83.81 287 LEU A CA 1
ATOM 2258 C C . LEU A 1 287 ? 26.183 8.598 2.173 1.00 83.81 287 LEU A C 1
ATOM 2260 O O . LEU A 1 287 ? 25.530 7.609 1.872 1.00 83.81 287 LEU A O 1
ATOM 2264 N N . ASN A 1 288 ? 25.636 9.810 2.199 1.00 78.19 288 ASN A N 1
ATOM 2265 C CA . ASN A 1 288 ? 24.259 10.035 1.768 1.00 78.19 288 ASN A CA 1
ATOM 2266 C C . ASN A 1 288 ? 24.144 9.935 0.242 1.00 78.19 288 ASN A C 1
ATOM 2268 O O . ASN A 1 288 ? 24.905 10.575 -0.488 1.00 78.19 288 ASN A O 1
ATOM 2272 N N . VAL A 1 289 ? 23.128 9.221 -0.227 1.00 76.81 289 VAL A N 1
ATOM 2273 C CA . VAL A 1 289 ? 22.682 9.221 -1.619 1.00 76.81 289 VAL A CA 1
ATOM 2274 C C . VAL A 1 289 ? 21.529 10.207 -1.739 1.00 76.81 289 VAL A C 1
ATOM 2276 O O . VAL A 1 289 ? 20.570 10.163 -0.972 1.00 76.81 289 VAL A O 1
ATOM 2279 N N . ARG A 1 290 ? 21.607 11.119 -2.701 1.00 85.31 290 ARG A N 1
ATOM 2280 C CA . ARG A 1 290 ? 20.659 12.219 -2.883 1.00 85.31 290 ARG A CA 1
ATOM 2281 C C . ARG A 1 290 ? 19.961 12.165 -4.228 1.00 85.31 290 ARG A C 1
ATOM 2283 O O . ARG A 1 290 ? 20.499 11.638 -5.198 1.00 85.31 290 ARG A O 1
ATOM 2290 N N . SER A 1 291 ? 18.797 12.804 -4.310 1.00 53.28 291 SER A N 1
ATOM 2291 C CA . SER A 1 291 ? 18.003 12.872 -5.540 1.00 53.28 291 SER A CA 1
ATOM 2292 C C . SER A 1 291 ? 18.642 13.702 -6.663 1.00 53.28 291 SER A C 1
ATOM 2294 O O . SER A 1 291 ? 18.156 13.692 -7.793 1.00 53.28 291 SER A O 1
ATOM 2296 N N . GLY A 1 292 ? 19.733 14.414 -6.373 1.00 57.16 292 GLY A N 1
ATOM 2297 C CA . GLY A 1 292 ? 20.470 15.257 -7.307 1.00 57.16 292 GLY A CA 1
ATOM 2298 C C . GLY A 1 292 ? 21.863 15.608 -6.783 1.00 57.16 292 GLY A C 1
ATOM 2299 O O . GLY A 1 292 ? 22.176 15.389 -5.614 1.00 57.16 292 GLY A O 1
ATOM 2300 N N . SER A 1 293 ? 22.706 16.151 -7.663 1.00 74.12 293 SER A N 1
ATOM 2301 C CA . SER A 1 293 ? 24.066 16.599 -7.342 1.00 74.12 293 SER A CA 1
ATOM 2302 C C . SER A 1 293 ? 24.019 17.889 -6.509 1.00 74.12 293 SER A C 1
ATOM 2304 O O . SER A 1 293 ? 23.857 18.971 -7.077 1.00 74.12 293 SER A O 1
ATOM 2306 N N . GLY A 1 294 ? 24.089 17.778 -5.183 1.00 79.31 294 GLY A N 1
ATOM 2307 C CA . GLY A 1 294 ? 24.085 18.922 -4.267 1.00 79.31 294 GLY A CA 1
ATOM 2308 C C . GLY A 1 294 ? 23.354 18.639 -2.954 1.00 79.31 294 GLY A C 1
ATOM 2309 O O . GLY A 1 294 ? 22.437 17.823 -2.892 1.00 79.31 294 GLY A O 1
ATOM 2310 N N . ILE A 1 295 ? 23.719 19.352 -1.886 1.00 79.06 295 ILE A N 1
ATOM 2311 C CA . ILE A 1 295 ? 23.104 19.167 -0.557 1.00 79.06 295 ILE A CA 1
ATOM 2312 C C . ILE A 1 295 ? 21.666 19.691 -0.449 1.00 79.06 295 ILE A C 1
ATOM 2314 O O . ILE A 1 295 ? 20.958 19.324 0.486 1.00 79.06 295 ILE A O 1
ATOM 2318 N N . SER A 1 296 ? 21.228 20.521 -1.398 1.00 80.75 296 SER A N 1
ATOM 2319 C CA . SER A 1 296 ? 19.845 21.001 -1.495 1.00 80.75 296 SER A CA 1
ATOM 2320 C C . SER A 1 296 ? 18.872 19.924 -1.984 1.00 80.75 296 SER A C 1
ATOM 2322 O O . SER A 1 296 ? 17.665 20.072 -1.804 1.00 80.75 296 SER A O 1
ATOM 2324 N N . TYR A 1 297 ? 19.378 18.836 -2.575 1.00 60.91 297 TYR A N 1
ATOM 2325 C CA . TYR A 1 297 ? 18.562 17.706 -3.006 1.00 60.91 297 TYR A CA 1
ATOM 2326 C C . TYR A 1 297 ? 18.324 16.726 -1.842 1.00 60.91 297 TYR A C 1
ATOM 2328 O O . TYR A 1 297 ? 19.273 16.416 -1.109 1.00 60.91 297 TYR A O 1
ATOM 2336 N N . PRO A 1 298 ? 17.086 16.221 -1.660 1.00 55.00 298 PRO A N 1
ATOM 2337 C CA . PRO A 1 298 ? 16.746 15.258 -0.615 1.00 55.00 298 PRO A CA 1
ATOM 2338 C C . PRO A 1 298 ? 17.649 14.025 -0.593 1.00 55.00 298 PRO A C 1
ATOM 2340 O O . PRO A 1 298 ? 18.075 13.545 -1.642 1.00 55.00 298 PRO A O 1
ATOM 2343 N N . ILE A 1 299 ? 17.897 13.497 0.607 1.00 65.88 299 ILE A N 1
ATOM 2344 C CA . ILE A 1 299 ? 18.522 12.184 0.801 1.00 65.88 299 ILE A CA 1
ATOM 2345 C C . ILE A 1 299 ? 17.476 11.118 0.461 1.00 65.88 299 ILE A C 1
ATOM 2347 O O . ILE A 1 299 ? 16.341 11.199 0.927 1.00 65.88 299 ILE A O 1
ATOM 2351 N N . VAL A 1 300 ? 17.853 10.158 -0.376 1.00 47.78 300 VAL A N 1
ATOM 2352 C CA . VAL A 1 300 ? 16.994 9.070 -0.865 1.00 47.78 300 VAL A CA 1
ATOM 2353 C C . VAL A 1 300 ? 17.509 7.689 -0.469 1.00 47.78 300 VAL A C 1
ATOM 2355 O O . VAL A 1 300 ? 16.740 6.737 -0.526 1.00 47.78 300 VAL A O 1
ATOM 2358 N N . ASP A 1 301 ? 18.785 7.587 -0.090 1.00 53.88 301 ASP A N 1
ATOM 2359 C CA . ASP A 1 301 ? 19.444 6.357 0.361 1.00 53.88 301 ASP A CA 1
ATOM 2360 C C . ASP A 1 301 ? 20.753 6.715 1.110 1.00 53.88 301 ASP A C 1
ATOM 2362 O O . ASP A 1 301 ? 21.128 7.892 1.180 1.00 53.88 301 ASP A O 1
ATOM 2366 N N . ALA A 1 302 ? 21.454 5.736 1.679 1.00 61.50 302 ALA A N 1
ATOM 2367 C CA . ALA A 1 302 ? 22.761 5.904 2.307 1.00 61.50 302 ALA A CA 1
ATOM 2368 C C . ALA A 1 302 ? 23.658 4.675 2.086 1.00 61.50 302 ALA A C 1
ATOM 2370 O O . ALA A 1 302 ? 23.198 3.540 2.048 1.00 61.50 302 ALA A O 1
ATOM 2371 N N . LEU A 1 303 ? 24.961 4.911 1.965 1.00 63.94 303 LEU A N 1
ATOM 2372 C CA . LEU A 1 303 ? 25.987 3.893 1.772 1.00 63.94 303 LEU A CA 1
ATOM 2373 C C . LEU A 1 303 ? 26.875 3.801 3.009 1.00 63.94 303 LEU A C 1
ATOM 2375 O O . LEU A 1 303 ? 27.217 4.820 3.612 1.00 63.94 303 LEU A O 1
ATOM 2379 N N . LEU A 1 304 ? 27.294 2.588 3.352 1.00 66.75 304 LEU A N 1
ATOM 2380 C CA . LEU A 1 304 ? 28.190 2.348 4.481 1.00 66.75 304 LEU A CA 1
ATOM 2381 C C . LEU A 1 304 ? 29.655 2.566 4.086 1.00 66.75 304 LEU A C 1
ATOM 2383 O O . LEU A 1 304 ? 30.046 2.354 2.938 1.00 66.75 304 LEU A O 1
ATOM 2387 N N . THR A 1 305 ? 30.488 2.940 5.053 1.00 78.25 305 THR A N 1
ATOM 2388 C CA . THR A 1 305 ? 31.947 2.997 4.889 1.00 78.25 305 THR A CA 1
ATOM 2389 C C . THR A 1 305 ? 32.500 1.645 4.435 1.00 78.25 305 THR A C 1
ATOM 2391 O O . THR A 1 305 ? 32.117 0.601 4.957 1.00 78.25 305 THR A O 1
ATOM 2394 N N . GLY A 1 306 ? 33.394 1.660 3.447 1.00 73.44 306 GLY A N 1
ATOM 2395 C CA . GLY A 1 306 ? 33.964 0.472 2.807 1.00 73.44 306 GLY A CA 1
ATOM 2396 C C . GLY A 1 306 ? 33.103 -0.124 1.688 1.00 73.44 306 GLY A C 1
ATOM 2397 O O . GLY A 1 306 ? 33.532 -1.053 1.002 1.00 73.44 306 GLY A O 1
ATOM 2398 N N . GLN A 1 307 ? 31.890 0.391 1.459 1.00 67.38 307 GLN A N 1
ATOM 2399 C CA . GLN A 1 307 ? 31.031 -0.102 0.386 1.00 67.38 307 GLN A CA 1
ATOM 2400 C C . GLN A 1 307 ? 31.601 0.284 -0.983 1.00 67.38 307 GLN A C 1
ATOM 2402 O O . GLN A 1 307 ? 31.860 1.458 -1.254 1.00 67.38 307 GLN A O 1
ATOM 2407 N N . LYS A 1 308 ? 31.768 -0.708 -1.866 1.00 78.75 308 LYS A N 1
ATOM 2408 C CA . LYS A 1 308 ? 32.159 -0.490 -3.263 1.00 78.75 308 LYS A CA 1
ATOM 2409 C C . LYS A 1 308 ? 30.929 -0.231 -4.130 1.00 78.75 308 LYS A C 1
ATOM 2411 O O . LYS A 1 308 ? 29.968 -0.998 -4.095 1.00 78.75 308 LYS A O 1
ATOM 2416 N N . ILE A 1 309 ? 30.970 0.825 -4.930 1.00 73.44 309 ILE A N 1
ATOM 2417 C CA . ILE A 1 309 ? 29.869 1.289 -5.776 1.00 73.44 309 ILE A CA 1
ATOM 2418 C C . ILE A 1 309 ? 30.358 1.636 -7.179 1.00 73.44 309 ILE A C 1
ATOM 2420 O O . ILE A 1 309 ? 31.481 2.093 -7.371 1.00 73.44 309 ILE A O 1
ATOM 2424 N N . LYS A 1 310 ? 29.495 1.442 -8.176 1.00 70.19 310 LYS A N 1
ATOM 2425 C CA . LYS A 1 310 ? 29.753 1.901 -9.544 1.00 70.19 310 LYS A CA 1
ATOM 2426 C C . LYS A 1 310 ? 29.226 3.321 -9.698 1.00 70.19 310 LYS A C 1
ATOM 2428 O O . LYS A 1 310 ? 28.045 3.560 -9.447 1.00 70.19 310 LYS A O 1
ATOM 2433 N N . VAL A 1 311 ? 30.086 4.244 -10.114 1.00 72.88 311 VAL A N 1
ATOM 2434 C CA . VAL A 1 311 ? 29.701 5.632 -10.398 1.00 72.88 311 VAL A CA 1
ATOM 2435 C C . VAL A 1 311 ? 29.605 5.803 -11.898 1.00 72.88 311 VAL A C 1
ATOM 2437 O O . VAL A 1 311 ? 30.618 5.708 -12.559 1.00 72.88 311 VAL A O 1
ATOM 2440 N N . TYR A 1 312 ? 28.422 6.096 -12.429 1.00 57.03 312 TYR A N 1
ATOM 2441 C CA . TYR A 1 312 ? 28.164 6.192 -13.867 1.00 57.03 312 TYR A CA 1
ATOM 2442 C C . TYR A 1 312 ? 28.475 7.564 -14.471 1.00 57.03 312 TYR A C 1
ATOM 2444 O O . TYR A 1 312 ? 28.642 7.701 -15.670 1.00 57.03 312 TYR A O 1
ATOM 2452 N N . ALA A 1 313 ? 28.531 8.615 -13.665 1.00 60.22 313 ALA A N 1
ATOM 2453 C CA . ALA A 1 313 ? 28.917 9.933 -14.149 1.00 60.22 313 ALA A CA 1
ATOM 2454 C C . ALA A 1 313 ? 29.426 10.767 -12.987 1.00 60.22 313 ALA A C 1
ATOM 2456 O O . ALA A 1 313 ? 28.916 10.643 -11.874 1.00 60.22 313 ALA A O 1
ATOM 2457 N N . THR A 1 314 ? 30.374 11.659 -13.245 1.00 76.88 314 THR A N 1
ATOM 2458 C CA . THR A 1 314 ? 30.782 12.671 -12.272 1.00 76.88 314 THR A CA 1
ATOM 2459 C C . THR A 1 314 ? 30.315 14.049 -12.721 1.00 76.88 314 THR A C 1
ATOM 2461 O O . THR A 1 314 ? 30.226 14.351 -13.911 1.00 76.88 314 THR A O 1
ATOM 2464 N N . LYS A 1 315 ? 29.968 14.895 -11.755 1.00 76.75 315 LYS A N 1
ATOM 2465 C CA . LYS A 1 315 ? 29.611 16.292 -11.980 1.00 76.75 315 LYS A CA 1
ATOM 2466 C C . LYS A 1 315 ? 30.335 17.158 -10.967 1.00 76.75 315 LYS 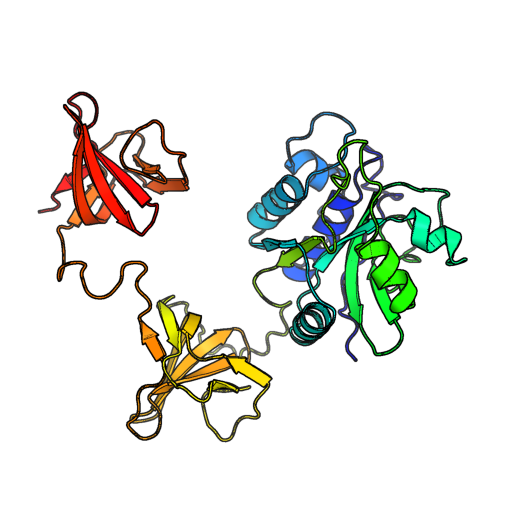A C 1
ATOM 2468 O O . LYS A 1 315 ? 30.201 16.949 -9.762 1.00 76.75 315 LYS A O 1
ATOM 2473 N N . GLN A 1 316 ? 31.076 18.137 -11.468 1.00 80.56 316 GLN A N 1
ATOM 2474 C CA . GLN A 1 316 ? 31.714 19.144 -10.637 1.00 80.56 316 GLN A CA 1
ATOM 2475 C C . GLN A 1 316 ? 30.742 20.297 -10.379 1.00 80.56 316 GLN A C 1
ATOM 2477 O O . GLN A 1 316 ? 30.125 20.815 -11.311 1.00 80.56 316 GLN A O 1
ATOM 2482 N N . ASP A 1 317 ? 30.607 20.678 -9.114 1.00 74.44 317 ASP A N 1
ATOM 2483 C CA . ASP A 1 317 ? 29.817 21.823 -8.673 1.00 74.44 317 ASP A CA 1
ATOM 2484 C C . ASP A 1 317 ? 30.678 22.672 -7.732 1.00 74.44 317 ASP A C 1
ATOM 2486 O O . ASP A 1 317 ? 30.901 22.327 -6.572 1.00 74.44 317 ASP A O 1
ATOM 2490 N N . ALA A 1 318 ? 31.252 23.747 -8.276 1.00 80.38 318 ALA A N 1
ATOM 2491 C CA . ALA A 1 318 ? 32.284 24.548 -7.622 1.00 80.38 318 ALA A CA 1
ATOM 2492 C C . ALA A 1 318 ? 33.454 23.689 -7.076 1.00 80.38 318 ALA A C 1
ATOM 2494 O O . ALA A 1 318 ? 34.234 23.134 -7.855 1.00 80.38 318 ALA A O 1
ATOM 2495 N N . ALA A 1 319 ? 33.599 23.611 -5.749 1.00 81.62 319 ALA A N 1
ATOM 2496 C CA . ALA A 1 319 ? 34.648 22.846 -5.070 1.00 81.62 319 ALA A CA 1
ATOM 2497 C C . ALA A 1 319 ? 34.257 21.382 -4.779 1.00 81.62 319 ALA A C 1
ATOM 2499 O O . ALA A 1 319 ? 35.119 20.598 -4.369 1.00 81.62 319 ALA A O 1
ATOM 2500 N N . ASP A 1 320 ? 32.992 21.017 -5.002 1.00 88.81 320 ASP A N 1
ATOM 2501 C CA . ASP A 1 320 ? 32.446 19.693 -4.720 1.00 88.81 320 ASP A CA 1
ATOM 2502 C C . ASP A 1 320 ? 32.382 18.838 -5.992 1.00 88.81 320 ASP A C 1
ATOM 2504 O O . ASP A 1 320 ? 32.201 19.330 -7.110 1.00 88.81 320 ASP A O 1
ATOM 2508 N N . VAL A 1 321 ? 32.506 17.525 -5.817 1.00 88.44 321 VAL A N 1
ATOM 2509 C CA . VAL A 1 321 ? 32.400 16.537 -6.895 1.00 88.44 321 VAL A CA 1
ATOM 2510 C C . VAL A 1 321 ? 31.337 15.524 -6.515 1.00 88.44 321 VAL A C 1
ATOM 2512 O O . VAL A 1 321 ? 31.403 14.914 -5.449 1.00 88.44 321 VAL A O 1
ATOM 2515 N N . TRP A 1 322 ? 30.372 15.324 -7.406 1.00 89.50 322 TRP A N 1
ATOM 2516 C CA . TRP A 1 322 ? 29.248 14.416 -7.214 1.00 89.50 322 TRP A CA 1
ATOM 2517 C C . TRP A 1 322 ? 29.307 13.256 -8.200 1.00 89.50 322 TRP A C 1
ATOM 2519 O O . TRP A 1 322 ? 29.549 13.472 -9.384 1.00 89.50 322 TRP A O 1
ATOM 2529 N N . GLY A 1 323 ? 29.053 12.041 -7.722 1.00 82.69 323 GLY A N 1
ATOM 2530 C CA . GLY A 1 323 ? 28.988 10.818 -8.517 1.00 82.69 323 GLY A CA 1
ATOM 2531 C C . GLY A 1 323 ? 27.556 10.318 -8.651 1.00 82.69 323 GLY A C 1
ATOM 2532 O O . GLY A 1 323 ? 26.874 10.123 -7.647 1.00 82.69 323 GLY A O 1
ATOM 2533 N N . ARG A 1 324 ? 27.083 10.094 -9.874 1.00 71.56 324 ARG A N 1
ATOM 2534 C CA . ARG A 1 324 ? 25.773 9.502 -10.147 1.00 71.56 324 ARG A CA 1
ATOM 2535 C C . ARG A 1 324 ? 25.867 7.985 -10.068 1.00 71.56 324 ARG A C 1
ATOM 2537 O O . ARG A 1 324 ? 26.625 7.387 -10.821 1.00 71.56 324 ARG A O 1
ATOM 2544 N N . ILE A 1 325 ? 25.057 7.365 -9.217 1.00 68.75 325 ILE A N 1
ATOM 2545 C CA . ILE A 1 325 ? 24.993 5.900 -9.053 1.00 68.75 325 ILE A CA 1
ATOM 2546 C C . ILE A 1 325 ? 23.667 5.307 -9.567 1.00 68.75 325 ILE A C 1
ATOM 2548 O O . ILE A 1 325 ? 23.488 4.094 -9.577 1.00 68.75 325 ILE A O 1
ATOM 2552 N N . GLY A 1 326 ? 22.751 6.164 -10.038 1.00 48.81 326 GLY A N 1
ATOM 2553 C CA . GLY A 1 326 ? 21.452 5.801 -10.615 1.00 48.81 326 GLY A CA 1
ATOM 2554 C C . GLY A 1 326 ? 20.636 7.035 -11.039 1.00 48.81 326 GLY A C 1
ATOM 2555 O O . GLY A 1 326 ? 21.085 8.177 -10.894 1.00 48.81 326 GLY A O 1
ATOM 2556 N N . ILE A 1 327 ? 19.425 6.859 -11.590 1.00 44.44 327 ILE A N 1
ATOM 2557 C CA . ILE A 1 327 ? 18.489 7.995 -11.747 1.00 44.44 327 ILE A CA 1
ATOM 2558 C C . ILE A 1 327 ? 18.059 8.480 -10.369 1.00 44.44 327 ILE A C 1
ATOM 2560 O O . ILE A 1 327 ? 17.588 7.693 -9.556 1.00 44.44 327 ILE A O 1
ATOM 2564 N N . GLY A 1 328 ? 18.204 9.786 -10.133 1.00 52.03 328 GLY A N 1
ATOM 2565 C CA . GLY A 1 328 ? 17.866 10.388 -8.848 1.00 52.03 328 GLY A CA 1
ATOM 2566 C C . GLY A 1 328 ? 18.724 9.854 -7.704 1.00 52.03 328 GLY A C 1
ATOM 2567 O O . GLY A 1 328 ? 18.253 9.802 -6.579 1.00 52.03 328 GLY A O 1
ATOM 2568 N N . GLN A 1 329 ? 19.948 9.404 -7.985 1.00 65.50 329 GLN A N 1
ATOM 2569 C CA . GLN A 1 329 ? 20.858 8.896 -6.967 1.00 65.50 329 GLN A CA 1
ATOM 2570 C C . GLN A 1 329 ? 22.260 9.432 -7.224 1.00 65.50 329 GLN A C 1
ATOM 2572 O O . GLN A 1 329 ? 22.926 9.068 -8.198 1.00 65.50 329 GLN A O 1
ATOM 2577 N N . TRP A 1 330 ? 22.684 10.326 -6.342 1.00 83.75 330 TRP A N 1
ATOM 2578 C CA . TRP A 1 330 ? 23.953 11.029 -6.400 1.00 83.75 330 TRP A CA 1
ATOM 2579 C C . TRP A 1 330 ? 24.634 10.983 -5.044 1.00 83.75 330 TRP A C 1
ATOM 2581 O O . TRP A 1 330 ? 24.017 11.282 -4.027 1.00 83.75 330 TRP A O 1
ATOM 2591 N N . ILE A 1 331 ? 25.917 10.668 -5.037 1.00 91.12 331 ILE A N 1
ATOM 2592 C CA . ILE A 1 331 ? 26.759 10.715 -3.846 1.00 91.12 331 ILE A CA 1
ATOM 2593 C C . ILE A 1 331 ? 27.754 11.859 -3.964 1.00 91.12 331 ILE A C 1
ATOM 2595 O O . ILE A 1 331 ? 28.151 12.233 -5.069 1.00 91.12 331 ILE A O 1
ATOM 2599 N N . ALA A 1 332 ? 28.188 12.407 -2.836 1.00 92.81 332 ALA A N 1
ATOM 2600 C CA . ALA A 1 332 ? 29.345 13.286 -2.836 1.00 92.81 332 ALA A CA 1
ATOM 2601 C C . ALA A 1 332 ? 30.613 12.426 -2.909 1.00 92.81 332 ALA A C 1
ATOM 2603 O O . ALA A 1 332 ? 30.882 11.640 -2.010 1.00 92.81 332 ALA A O 1
ATOM 2604 N N . ILE A 1 333 ? 31.394 12.566 -3.976 1.00 92.88 333 ILE A N 1
ATOM 2605 C CA . ILE A 1 333 ? 32.739 11.982 -4.065 1.00 92.88 333 ILE A CA 1
ATOM 2606 C C . ILE A 1 333 ? 33.706 12.853 -3.264 1.00 92.88 333 ILE A C 1
ATOM 2608 O O . ILE A 1 333 ? 34.501 12.349 -2.476 1.00 92.88 333 ILE A O 1
ATOM 2612 N N . LYS A 1 334 ? 33.583 14.176 -3.417 1.00 93.38 334 LYS A N 1
ATOM 2613 C CA . LYS A 1 334 ? 34.321 15.175 -2.647 1.00 93.38 334 LYS A CA 1
ATOM 2614 C C . LYS A 1 334 ? 33.377 16.287 -2.220 1.00 93.38 334 LYS A C 1
ATOM 2616 O O . LYS A 1 334 ? 32.639 16.806 -3.054 1.00 93.38 334 LYS A O 1
ATOM 2621 N N . PHE A 1 335 ? 33.409 16.659 -0.947 1.00 90.62 335 PHE A N 1
ATOM 2622 C CA . PHE A 1 335 ? 32.565 17.715 -0.398 1.00 90.62 335 PHE A CA 1
ATOM 2623 C C . PHE A 1 335 ? 33.364 18.595 0.561 1.00 90.62 335 PHE A C 1
ATOM 2625 O O . PHE A 1 335 ? 34.005 18.085 1.477 1.00 90.62 335 PHE A O 1
ATOM 2632 N N . GLN A 1 336 ? 33.362 19.910 0.339 1.00 87.81 336 GLN A N 1
ATOM 2633 C CA . GLN A 1 336 ? 34.078 20.904 1.153 1.00 87.81 336 GLN A CA 1
ATOM 2634 C C . GLN A 1 336 ? 35.561 20.558 1.393 1.00 87.81 336 GLN A C 1
ATOM 2636 O O . GLN A 1 336 ? 36.111 20.774 2.469 1.00 87.81 336 GLN A O 1
ATOM 2641 N N . GLY A 1 337 ? 36.223 20.001 0.376 1.00 85.50 337 GLY A N 1
ATOM 2642 C CA . GLY A 1 337 ? 37.632 19.602 0.450 1.00 85.50 337 GLY A CA 1
ATOM 2643 C C . GLY A 1 337 ? 37.886 18.207 1.030 1.00 85.50 337 GLY A C 1
ATOM 2644 O O . GLY A 1 337 ? 39.009 17.725 0.902 1.00 85.50 337 GLY A O 1
ATOM 2645 N N . VAL A 1 338 ? 36.867 17.537 1.577 1.00 87.12 338 VAL A N 1
ATOM 2646 C CA . VAL A 1 338 ? 36.955 16.172 2.118 1.00 87.12 338 VAL A CA 1
ATOM 2647 C C . VAL A 1 338 ? 36.574 15.156 1.045 1.00 87.12 338 VAL A C 1
ATOM 2649 O O . VAL A 1 338 ? 35.529 15.281 0.408 1.00 87.12 338 VAL A O 1
ATOM 2652 N N . GLU A 1 339 ? 37.417 14.148 0.840 1.00 92.81 339 GLU A N 1
ATOM 2653 C CA . GLU A 1 339 ? 37.116 13.005 -0.025 1.00 92.81 339 GLU A CA 1
ATOM 2654 C C . GLU A 1 339 ? 36.267 11.987 0.742 1.00 92.81 339 GLU A C 1
ATOM 2656 O O . GLU A 1 339 ? 36.624 11.570 1.842 1.00 92.81 339 GLU A O 1
ATOM 2661 N N . LEU A 1 340 ? 35.114 11.628 0.179 1.00 92.12 340 LEU A N 1
ATOM 2662 C CA . LEU A 1 340 ? 34.115 10.762 0.811 1.00 92.12 340 LEU A CA 1
ATOM 2663 C C . LEU A 1 340 ? 33.932 9.439 0.062 1.00 92.12 340 LEU A C 1
ATOM 2665 O O . LEU A 1 340 ? 33.483 8.461 0.660 1.00 92.12 340 LEU A O 1
ATOM 2669 N N . ALA A 1 341 ? 34.324 9.386 -1.210 1.00 91.06 341 ALA A N 1
ATOM 2670 C CA . ALA A 1 341 ? 34.497 8.154 -1.963 1.00 91.06 341 ALA A CA 1
ATOM 2671 C C . ALA A 1 341 ? 35.798 8.235 -2.770 1.00 91.06 341 ALA A C 1
ATOM 2673 O O . ALA A 1 341 ? 36.009 9.216 -3.481 1.00 91.06 341 ALA A O 1
ATOM 2674 N N . LYS A 1 342 ? 36.640 7.204 -2.680 1.00 91.62 342 LYS A N 1
ATOM 2675 C CA . LYS A 1 342 ? 37.902 7.102 -3.431 1.00 91.62 342 LYS A CA 1
ATOM 2676 C C . LYS A 1 342 ? 37.754 6.109 -4.572 1.00 91.62 342 LYS A C 1
ATOM 2678 O O . LYS A 1 342 ? 36.954 5.181 -4.455 1.00 91.62 342 LYS A O 1
ATOM 2683 N N . LEU A 1 343 ? 38.542 6.245 -5.636 1.00 85.62 343 LEU A N 1
ATOM 2684 C CA . LEU A 1 343 ? 38.645 5.170 -6.624 1.00 85.62 343 LEU A CA 1
ATOM 2685 C C . LEU A 1 343 ? 39.136 3.896 -5.923 1.00 85.62 343 LEU A C 1
ATOM 2687 O O . LEU A 1 343 ? 40.120 3.942 -5.184 1.00 85.62 343 LEU A O 1
ATOM 2691 N N . SER A 1 344 ? 38.453 2.773 -6.131 1.00 74.44 344 SER A N 1
ATOM 2692 C CA . SER A 1 344 ? 39.008 1.476 -5.751 1.00 74.44 344 SER A CA 1
ATOM 2693 C C . SER A 1 344 ? 40.112 1.142 -6.745 1.00 74.44 344 SER A C 1
ATOM 2695 O O . SER A 1 344 ? 39.839 1.093 -7.944 1.00 74.44 344 SER A O 1
ATOM 2697 N N . GLU A 1 345 ? 41.320 0.886 -6.242 1.00 60.47 345 GLU A N 1
ATOM 2698 C CA . GLU A 1 345 ? 42.347 0.159 -7.003 1.00 60.47 345 GLU A CA 1
ATOM 2699 C C . GLU A 1 345 ? 41.847 -1.231 -7.422 1.00 60.47 345 GLU A C 1
ATOM 2701 O O . GLU A 1 345 ? 40.985 -1.807 -6.694 1.00 60.47 345 GLU A O 1
#

Foldseek 3Di:
DDQQDFDFAACVDPLNPPADQQLLLRQLVSVLCQAPVPPPHGSNNSVVQLVDPDRDHDDPVSSQVSCVVSVQHWDKDFPQDPVNLQLCLLQQKKKWAKWQVLLCVVVPNDFPDPDGGIGTWIFRDDDPFWTFTQGNRDPPSPSHRDTDGPVSRQCGQADADADPVRHGPDGHGIIIIGPHHRDPDPPPPPDPDQPDWFKKFFQDQVWWFWFQDQDPVGDGDDIGHHGDIAIFRDWDDDPQWIWGDRHHRTITTCDDPRDGGMDGDAPPPPPQDDFAFKKFFAAPAWKFWFLDDDPVGDGDDTGDGRDIAGFRDWDDDPQWIWTHRGNRTIITCGDPNDGGIGGDD

Mean predicted aligned error: 17.02 Å

Solvent-accessible surface area (backbone atoms only — not comparable to full-atom values): 18909 Å² total; per-residue (Å²): 122,69,63,56,91,58,55,76,44,42,38,77,39,94,49,16,81,82,46,86,44,38,38,48,25,14,38,45,42,22,51,46,27,52,71,67,65,49,81,77,71,34,30,46,58,48,39,49,64,47,70,55,89,65,80,51,78,68,52,72,67,39,43,38,52,47,35,38,79,65,77,40,53,51,46,82,43,65,67,61,47,71,68,55,51,50,54,33,34,76,52,44,30,54,27,44,34,45,30,32,43,36,51,43,49,78,69,71,46,88,66,81,53,100,68,61,54,77,42,38,23,28,41,29,21,57,63,99,58,29,35,21,26,37,37,19,74,23,62,92,64,67,19,49,66,36,76,36,49,40,70,58,43,55,46,17,28,46,62,51,68,55,49,101,84,69,50,53,79,50,71,39,27,26,30,40,35,50,79,62,53,57,87,83,78,85,66,69,94,73,77,90,70,83,79,53,81,41,47,26,24,30,68,37,84,85,40,45,62,24,10,48,37,81,54,87,88,34,58,72,77,50,73,43,52,51,67,42,75,42,62,26,47,39,75,51,74,58,90,83,26,29,23,27,28,65,50,90,60,30,14,33,62,31,24,49,94,88,41,78,32,43,44,81,44,65,81,74,63,98,77,67,78,90,80,57,59,46,28,26,28,59,20,92,87,27,45,59,22,11,48,35,82,52,89,90,34,56,75,74,49,74,45,55,54,68,42,74,44,59,35,74,43,78,47,78,55,92,82,26,31,24,29,28,64,51,75,57,28,15,30,58,29,26,49,91,81,43,69,27,36,43,77,55,129

Radius of gyration: 23.73 Å; Cα contacts (8 Å, |Δi|>4): 758; chains: 1; bounding box: 71×54×55 Å

pLDDT: mean 79.62, std 16.74, range [30.62, 98.69]